Protein AF-A0A3M1RK37-F1 (afdb_monomer_lite)

Radius of gyration: 15.54 Å; chains: 1; bounding box: 39×39×35 Å

Foldseek 3Di:
DFPLVLLLVLLPDPQNQLQFEADQQDTRHSVLSNVLSVCSVVVVADEEADCVDDPPQLWAADLVVNYTHGHPPDGSVCSVPDLQSSLSSQLRSLVSSCLQVLSQSHAPLNSNLSSLLSSVSSCVVVPPPCLQVVLVVVCVALVSVLSNLSVVLCVVVVSSRDYYYQYCVSCVSNSVSVCPHPVNPPRDPRHTDPNVHD

Sequence (198 aa):
MSVRDEIASILAEPLVTRINFSLGGLAITGAGLGRVRNAILHDRIRVVPDPSLPAGAGGSYNATQNQIGVEPSLTQQHLASSIQMRSVLLHECSHALVDLSRAAATTILSDEAAAYLVQLMYRLGRGQSWLRTWASQNQGTPTGRIFHEAIRIIDRFALLQSCAILQLQAYSALRQAIQQHPVYRGTSSTALTRADGI

pLDDT: mean 92.87, std 9.61, range [42.06, 98.62]

Structure (mmCIF, N/CA/C/O backbone):
data_AF-A0A3M1RK37-F1
#
_entry.id   AF-A0A3M1RK37-F1
#
loop_
_atom_site.group_PDB
_atom_site.id
_atom_site.type_symbol
_atom_site.label_atom_id
_atom_site.label_alt_id
_atom_site.label_comp_id
_atom_site.label_asym_id
_atom_site.label_entity_id
_atom_site.label_seq_id
_atom_site.pdbx_PDB_ins_code
_atom_site.Cartn_x
_atom_site.Cartn_y
_atom_site.Cartn_z
_atom_site.occupancy
_atom_site.B_iso_or_equiv
_atom_site.auth_seq_id
_atom_site.auth_comp_id
_atom_site.auth_asym_id
_atom_site.auth_atom_id
_atom_site.pdbx_PDB_model_num
ATOM 1 N N . MET A 1 1 ? 18.416 -2.206 14.499 1.00 70.50 1 MET A N 1
ATOM 2 C CA . MET A 1 1 ? 17.018 -2.437 14.089 1.00 70.50 1 MET A CA 1
ATOM 3 C C . MET A 1 1 ? 17.046 -2.700 12.590 1.00 70.50 1 MET A C 1
ATOM 5 O O . MET A 1 1 ? 17.798 -2.031 11.893 1.00 70.50 1 MET A O 1
ATOM 9 N N . SER A 1 2 ? 16.386 -3.751 12.115 1.00 91.94 2 SER A N 1
A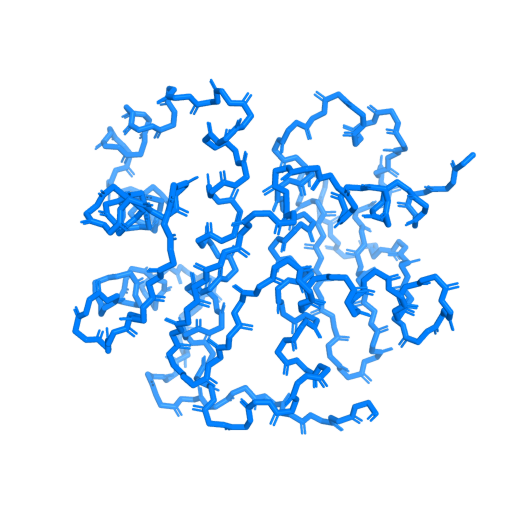TOM 10 C CA . SER A 1 2 ? 16.438 -4.176 10.708 1.00 91.94 2 SER A CA 1
ATOM 11 C C . SER A 1 2 ? 15.398 -3.442 9.845 1.00 91.94 2 SER A C 1
ATOM 13 O O . SER A 1 2 ? 14.478 -2.823 10.376 1.00 91.94 2 SER A O 1
ATOM 15 N N . VAL A 1 3 ? 15.496 -3.535 8.510 1.00 93.69 3 VAL A N 1
ATOM 16 C CA . VAL A 1 3 ? 14.446 -3.038 7.588 1.00 93.69 3 VAL A CA 1
ATOM 17 C C . VAL A 1 3 ? 13.091 -3.688 7.894 1.00 93.69 3 VAL A C 1
ATOM 19 O O . VAL A 1 3 ? 12.064 -3.013 7.893 1.00 93.69 3 VAL A O 1
ATOM 22 N N . ARG A 1 4 ? 13.097 -4.980 8.242 1.00 95.75 4 ARG A N 1
ATOM 23 C CA . ARG A 1 4 ? 11.923 -5.720 8.723 1.00 95.75 4 ARG A CA 1
ATOM 24 C C . ARG A 1 4 ? 11.277 -5.044 9.937 1.00 95.75 4 ARG A C 1
ATOM 26 O O . ARG A 1 4 ? 10.066 -4.831 9.940 1.00 95.75 4 ARG A O 1
ATOM 33 N N . ASP A 1 5 ? 12.073 -4.702 10.948 1.00 94.94 5 ASP A N 1
ATOM 34 C CA . ASP A 1 5 ? 11.572 -4.063 12.172 1.00 94.94 5 ASP A CA 1
ATOM 35 C C . ASP A 1 5 ? 11.013 -2.663 11.889 1.00 94.94 5 ASP A C 1
ATOM 37 O O . ASP A 1 5 ? 10.000 -2.269 12.464 1.00 94.94 5 ASP A O 1
ATOM 41 N N . GLU A 1 6 ? 11.635 -1.926 10.966 1.00 95.31 6 GLU A N 1
ATOM 42 C CA . GLU A 1 6 ? 11.166 -0.602 10.555 1.00 95.31 6 GLU A CA 1
ATOM 43 C C . GLU A 1 6 ? 9.814 -0.686 9.827 1.00 95.31 6 GLU A C 1
ATOM 45 O O . GLU A 1 6 ? 8.906 0.080 10.137 1.00 95.31 6 GLU A O 1
ATOM 50 N N . ILE A 1 7 ? 9.615 -1.671 8.940 1.00 96.19 7 ILE A N 1
ATOM 51 C CA . ILE A 1 7 ? 8.302 -1.941 8.321 1.00 96.19 7 ILE A CA 1
ATOM 52 C C . ILE A 1 7 ? 7.253 -2.259 9.390 1.00 96.19 7 ILE A C 1
ATOM 54 O O . ILE A 1 7 ? 6.153 -1.700 9.381 1.00 96.19 7 ILE A O 1
ATOM 58 N N . ALA A 1 8 ? 7.595 -3.122 10.348 1.00 97.38 8 ALA A N 1
ATOM 59 C CA . ALA A 1 8 ? 6.700 -3.462 11.448 1.00 97.38 8 ALA A CA 1
ATOM 60 C C . ALA A 1 8 ? 6.368 -2.248 12.339 1.00 97.38 8 ALA A C 1
ATOM 62 O O . ALA A 1 8 ? 5.256 -2.162 12.867 1.00 97.38 8 ALA A O 1
ATOM 63 N N . SER A 1 9 ? 7.306 -1.310 12.492 1.00 96.94 9 SER A N 1
ATOM 64 C CA . SER A 1 9 ? 7.112 -0.035 13.191 1.00 96.94 9 SER A CA 1
ATOM 65 C C . SER A 1 9 ? 6.167 0.896 12.422 1.00 96.94 9 SER A C 1
ATOM 67 O O . SER A 1 9 ? 5.217 1.418 13.005 1.00 96.94 9 SER A O 1
ATOM 69 N N . ILE A 1 10 ? 6.343 1.027 11.101 1.00 97.31 10 ILE A N 1
ATOM 70 C CA . ILE A 1 10 ? 5.464 1.825 10.228 1.00 97.31 10 ILE A CA 1
ATOM 71 C C . ILE A 1 10 ? 4.014 1.336 10.325 1.00 97.31 10 ILE A C 1
ATOM 73 O O . ILE A 1 10 ? 3.095 2.133 10.514 1.00 97.31 10 ILE A O 1
ATOM 77 N N . LEU A 1 11 ? 3.799 0.018 10.272 1.00 98.25 11 LEU A N 1
ATOM 78 C CA . LEU A 1 11 ? 2.466 -0.586 10.384 1.00 98.25 11 LEU A CA 1
ATOM 79 C C . LEU A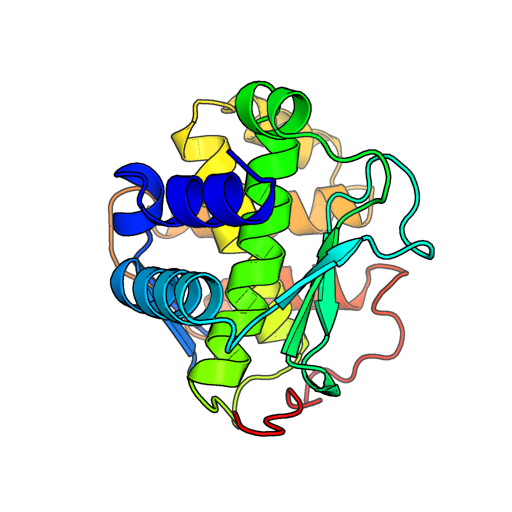 1 11 ? 1.790 -0.345 11.747 1.00 98.25 11 LEU A C 1
ATOM 81 O O . LEU A 1 11 ? 0.572 -0.481 11.855 1.00 98.25 11 LEU A O 1
ATOM 85 N N . ALA A 1 12 ? 2.556 0.011 12.781 1.00 98.12 12 ALA A N 1
ATOM 86 C CA . ALA A 1 12 ? 2.044 0.344 14.108 1.00 98.12 12 ALA A CA 1
ATOM 87 C C . ALA A 1 12 ? 1.757 1.845 14.298 1.00 98.12 12 ALA A C 1
ATOM 89 O O . ALA A 1 12 ? 1.282 2.246 15.361 1.00 98.12 12 ALA A O 1
ATOM 90 N N . GLU A 1 13 ? 2.038 2.694 13.305 1.00 98.06 13 GLU A N 1
ATOM 91 C CA . GLU A 1 13 ? 1.839 4.134 13.441 1.00 98.06 13 GLU A CA 1
ATOM 92 C C . GLU A 1 13 ? 0.366 4.505 13.696 1.00 98.06 13 GLU A C 1
ATOM 94 O O . GLU A 1 13 ? -0.540 3.949 13.063 1.00 98.06 13 GLU A O 1
ATOM 99 N N . PRO A 1 14 ? 0.095 5.543 14.514 1.00 97.50 14 PRO A N 1
ATOM 100 C CA . PRO A 1 14 ? -1.259 6.064 14.711 1.00 97.50 14 PRO A CA 1
ATOM 101 C C . PRO A 1 14 ? -1.974 6.435 13.406 1.00 97.50 14 PRO A C 1
ATOM 103 O O . PRO A 1 14 ? -3.191 6.327 13.313 1.00 97.50 14 PRO A O 1
ATOM 106 N N . LEU A 1 15 ? -1.231 6.865 12.384 1.00 97.12 15 LEU A N 1
ATOM 107 C CA . LEU A 1 15 ? -1.805 7.169 11.077 1.00 97.12 15 LEU A CA 1
ATOM 108 C C . LEU A 1 15 ? -2.259 5.901 10.339 1.00 97.12 15 LEU A C 1
ATOM 110 O O . LEU A 1 15 ? -3.358 5.874 9.795 1.00 97.12 15 LEU A O 1
ATOM 114 N N . VAL A 1 16 ? -1.437 4.848 10.346 1.00 98.00 16 VAL A N 1
ATOM 115 C CA . VAL A 1 16 ? -1.742 3.580 9.665 1.00 98.00 16 VAL A CA 1
ATOM 116 C C . VAL A 1 16 ? -2.890 2.853 10.361 1.00 98.00 16 VAL A C 1
ATOM 118 O O . VAL A 1 16 ? -3.793 2.339 9.707 1.00 98.00 16 VAL A O 1
ATOM 121 N N . THR A 1 17 ? -2.922 2.890 11.694 1.00 96.94 17 THR A N 1
ATOM 122 C CA . THR A 1 17 ? -4.004 2.282 12.486 1.00 96.94 17 THR A CA 1
ATOM 123 C C . THR A 1 17 ? -5.373 2.937 12.266 1.00 96.94 17 THR A C 1
ATOM 125 O O . THR A 1 17 ? -6.395 2.307 12.533 1.00 96.94 17 THR A O 1
ATOM 128 N N . ARG A 1 18 ? -5.413 4.171 11.744 1.00 96.56 18 ARG A N 1
ATOM 129 C CA . ARG A 1 18 ? -6.649 4.890 11.391 1.00 96.56 18 ARG A CA 1
ATOM 130 C C . ARG A 1 18 ? -7.141 4.621 9.972 1.00 96.56 18 ARG A C 1
ATOM 132 O O . ARG A 1 18 ? -8.264 5.009 9.663 1.00 96.56 18 ARG A O 1
ATOM 139 N N . ILE A 1 19 ? -6.346 3.972 9.118 1.00 97.62 19 ILE A N 1
ATOM 140 C CA . ILE A 1 19 ? -6.802 3.580 7.781 1.00 97.62 19 ILE A CA 1
ATOM 141 C C . ILE A 1 19 ? -7.984 2.623 7.947 1.00 97.62 19 ILE A C 1
ATOM 143 O O . ILE A 1 19 ? -7.879 1.617 8.652 1.00 97.62 19 ILE A O 1
ATOM 147 N N . ASN A 1 20 ? -9.117 2.956 7.332 1.00 97.69 20 ASN A N 1
ATOM 148 C CA . ASN A 1 20 ? -10.333 2.166 7.447 1.00 97.69 20 ASN A CA 1
ATOM 149 C C . ASN A 1 20 ? -11.233 2.378 6.226 1.00 97.69 20 ASN A C 1
ATOM 151 O O . ASN A 1 20 ? -11.950 3.368 6.134 1.00 97.69 20 ASN A O 1
ATOM 155 N N . PHE A 1 21 ? -11.195 1.459 5.271 1.00 98.00 21 PHE A N 1
ATOM 156 C CA . PHE A 1 21 ? -12.138 1.434 4.159 1.00 98.00 21 PHE A CA 1
ATOM 157 C C . PHE A 1 21 ? -12.318 0.008 3.642 1.00 98.00 21 PHE A C 1
ATOM 159 O O . PHE A 1 21 ? -11.557 -0.900 3.972 1.00 98.00 21 PHE A O 1
ATOM 166 N N . SER A 1 22 ? -13.324 -0.200 2.801 1.00 96.69 22 SER A N 1
ATOM 167 C CA . SER A 1 22 ? -13.464 -1.442 2.045 1.00 96.69 22 SER A CA 1
ATOM 168 C C . SER A 1 22 ? -13.761 -1.172 0.581 1.00 96.69 22 SER A C 1
ATOM 170 O O . SER A 1 22 ? -14.412 -0.183 0.249 1.00 96.69 22 SER A O 1
ATOM 172 N N . LEU A 1 23 ? -13.263 -2.037 -0.298 1.00 95.06 23 LEU A N 1
ATOM 173 C CA . LEU A 1 23 ? -13.539 -2.007 -1.732 1.00 95.06 23 LEU A CA 1
ATOM 174 C C . LEU A 1 23 ? -13.345 -3.404 -2.319 1.00 95.06 23 LEU A C 1
ATOM 176 O O . LEU A 1 23 ? -12.495 -4.155 -1.857 1.00 95.06 23 LEU A O 1
ATOM 180 N N . GLY A 1 24 ? -14.139 -3.778 -3.324 1.00 88.50 24 GLY A N 1
ATOM 181 C CA . GLY A 1 24 ? -13.962 -5.060 -4.022 1.00 88.50 24 GLY A CA 1
ATOM 182 C C . GLY A 1 24 ? -14.029 -6.306 -3.126 1.00 88.50 24 GLY A C 1
ATOM 183 O O . GLY A 1 24 ? -13.375 -7.294 -3.432 1.00 88.50 24 GLY A O 1
ATOM 184 N N . GLY A 1 25 ? -14.775 -6.255 -2.014 1.00 87.50 25 GLY A N 1
ATOM 185 C CA . GLY A 1 25 ? -14.855 -7.345 -1.029 1.00 87.50 25 GLY A CA 1
ATOM 186 C C . GLY A 1 25 ? -13.694 -7.396 -0.027 1.00 87.50 25 GLY A C 1
ATOM 187 O O . GLY A 1 25 ? -13.707 -8.229 0.876 1.00 87.50 25 GLY A O 1
ATOM 188 N N . LEU A 1 26 ? -12.723 -6.490 -0.141 1.00 90.56 26 LEU A N 1
ATOM 189 C CA . LEU A 1 26 ? -11.573 -6.373 0.745 1.00 90.56 26 LEU A CA 1
ATOM 190 C C . LEU A 1 26 ? -11.795 -5.264 1.774 1.00 90.56 26 LEU A C 1
ATOM 192 O O . LEU A 1 26 ? -12.133 -4.139 1.413 1.00 90.56 26 LEU A O 1
ATOM 196 N N . ALA A 1 27 ? -11.549 -5.562 3.049 1.00 95.50 27 ALA A N 1
ATOM 197 C CA . ALA A 1 27 ? -11.505 -4.567 4.116 1.00 95.50 27 ALA A CA 1
ATOM 198 C C . ALA A 1 27 ? -10.050 -4.197 4.439 1.00 95.50 27 ALA A C 1
ATOM 200 O O . ALA A 1 27 ? -9.303 -4.999 5.004 1.00 95.50 27 ALA A O 1
ATOM 201 N N . ILE A 1 28 ? -9.665 -2.963 4.120 1.00 97.44 28 ILE A N 1
ATOM 202 C CA . ILE A 1 28 ? -8.384 -2.374 4.496 1.00 97.44 28 ILE A CA 1
ATOM 203 C C . ILE A 1 28 ? -8.578 -1.601 5.794 1.00 97.44 28 ILE A C 1
ATOM 205 O O . ILE A 1 28 ? -9.126 -0.500 5.818 1.00 97.44 28 ILE A O 1
ATOM 209 N N . THR A 1 29 ? -8.124 -2.190 6.893 1.00 97.81 29 THR A N 1
ATOM 210 C CA . THR A 1 29 ? -8.251 -1.595 8.225 1.00 97.81 29 THR A CA 1
ATOM 211 C C . THR A 1 29 ? -6.910 -1.575 8.938 1.00 97.81 29 THR A C 1
ATOM 213 O O . THR A 1 29 ? -6.056 -2.426 8.684 1.00 97.81 29 THR A O 1
ATOM 216 N N . GLY A 1 30 ? -6.745 -0.665 9.898 1.00 97.00 30 GLY A N 1
ATOM 217 C CA . GLY A 1 30 ? -5.589 -0.655 10.792 1.00 97.00 30 GLY A CA 1
ATOM 218 C C . GLY A 1 30 ? -5.375 -1.996 11.500 1.00 97.00 30 GLY A C 1
ATOM 219 O O . GLY A 1 30 ? -4.247 -2.470 11.600 1.00 97.00 30 GLY A O 1
ATOM 220 N N . ALA A 1 31 ? -6.455 -2.670 11.912 1.00 97.50 31 ALA A N 1
ATOM 221 C CA . ALA A 1 31 ? -6.384 -4.023 12.468 1.00 97.50 31 ALA A CA 1
ATOM 222 C C . ALA A 1 31 ? -5.917 -5.056 11.425 1.00 97.50 31 ALA A C 1
ATOM 224 O O . ALA A 1 31 ? -5.102 -5.925 11.732 1.00 97.50 31 ALA A O 1
ATOM 225 N N . GLY A 1 32 ? -6.390 -4.942 10.180 1.00 97.75 32 GLY A N 1
ATOM 226 C CA . GLY A 1 32 ? -5.923 -5.735 9.044 1.00 97.75 32 GLY A CA 1
ATOM 227 C C . GLY A 1 32 ? -4.418 -5.589 8.822 1.00 97.75 32 GLY A C 1
ATOM 228 O O . GLY A 1 32 ? -3.699 -6.584 8.838 1.00 97.75 32 GLY A O 1
ATOM 229 N N . LEU A 1 33 ? -3.930 -4.356 8.724 1.00 98.31 33 LEU A N 1
ATOM 230 C CA . LEU A 1 33 ? -2.503 -4.048 8.596 1.00 98.31 33 LEU A CA 1
ATOM 231 C C . LEU A 1 33 ? -1.701 -4.487 9.838 1.00 98.31 33 LEU A C 1
ATOM 233 O O . LEU A 1 33 ? -0.571 -4.957 9.719 1.00 98.31 33 LEU A O 1
ATOM 237 N N . GLY A 1 34 ? -2.311 -4.467 11.025 1.00 98.25 34 GLY A N 1
ATOM 238 C CA . GLY A 1 34 ? -1.757 -5.071 12.239 1.00 98.25 34 GLY A CA 1
ATOM 239 C C . GLY A 1 34 ? -1.555 -6.590 12.136 1.00 98.25 34 GLY A C 1
ATOM 240 O O . GLY A 1 34 ? -0.584 -7.120 12.681 1.00 98.25 34 GLY A O 1
ATOM 241 N N . ARG A 1 35 ? -2.407 -7.310 11.391 1.00 98.19 35 ARG A N 1
ATOM 242 C CA . ARG A 1 35 ? -2.191 -8.740 11.094 1.00 98.19 35 ARG A CA 1
ATOM 243 C C . ARG A 1 35 ? -0.989 -8.948 10.176 1.00 98.19 35 ARG A C 1
ATOM 245 O O . ARG A 1 35 ? -0.210 -9.860 10.443 1.00 98.19 35 ARG A O 1
ATOM 252 N N . VAL A 1 36 ? -0.796 -8.087 9.173 1.00 98.44 36 VAL A N 1
ATOM 253 C CA . VAL A 1 36 ? 0.404 -8.097 8.312 1.00 98.44 36 VAL A CA 1
ATOM 254 C C . VAL A 1 36 ? 1.657 -7.866 9.153 1.00 98.44 36 VAL A C 1
ATOM 256 O O . VAL A 1 36 ? 2.590 -8.662 9.098 1.00 98.44 36 VAL A O 1
ATOM 259 N N . ARG A 1 37 ? 1.645 -6.848 10.025 1.00 98.44 37 ARG A N 1
ATOM 260 C CA . ARG A 1 37 ? 2.730 -6.587 10.985 1.00 98.44 37 ARG A CA 1
ATOM 261 C C . ARG A 1 37 ? 3.067 -7.831 11.798 1.00 98.44 37 ARG A C 1
ATOM 263 O O . ARG A 1 37 ? 4.231 -8.204 11.904 1.00 98.44 37 ARG A O 1
ATOM 270 N N . ASN A 1 38 ? 2.058 -8.487 12.366 1.00 98.31 38 ASN A N 1
ATOM 271 C CA . ASN A 1 38 ? 2.272 -9.698 13.149 1.00 98.31 38 ASN A CA 1
ATOM 272 C C . ASN A 1 38 ? 2.805 -10.848 12.284 1.00 98.31 38 ASN A C 1
ATOM 274 O O . ASN A 1 38 ? 3.641 -11.608 12.758 1.00 98.31 38 ASN A O 1
ATOM 278 N N . ALA A 1 39 ? 2.365 -10.993 11.034 1.00 98.19 39 ALA A N 1
ATOM 279 C CA . ALA A 1 39 ? 2.913 -11.992 10.121 1.00 98.19 39 ALA A CA 1
ATOM 280 C C . ALA A 1 39 ? 4.400 -11.735 9.814 1.00 98.19 39 ALA A C 1
ATOM 282 O O . ALA A 1 39 ? 5.183 -12.681 9.838 1.00 98.19 39 ALA A O 1
ATOM 283 N N . ILE A 1 40 ? 4.806 -10.472 9.644 1.00 98.19 40 ILE A N 1
ATOM 284 C CA . ILE A 1 40 ? 6.214 -10.074 9.481 1.00 98.19 40 ILE A CA 1
ATOM 285 C C . ILE A 1 40 ? 7.027 -10.369 10.749 1.00 98.19 40 ILE A C 1
ATOM 287 O O . ILE A 1 40 ? 8.104 -10.957 10.682 1.00 98.19 40 ILE A O 1
ATOM 291 N N . LEU A 1 41 ? 6.526 -9.998 11.930 1.00 97.56 41 LEU A N 1
ATOM 292 C CA . LEU A 1 41 ? 7.223 -10.212 13.209 1.00 97.56 41 LEU A CA 1
ATOM 293 C C . LEU A 1 41 ? 7.367 -11.690 13.603 1.00 97.56 41 LEU A C 1
ATOM 295 O O . LEU A 1 41 ? 8.234 -12.014 14.402 1.00 97.56 41 LEU A O 1
ATOM 299 N N . HIS A 1 42 ? 6.561 -12.580 13.024 1.00 97.38 42 HIS A N 1
ATOM 300 C CA . HIS A 1 42 ? 6.644 -14.028 13.251 1.00 97.38 42 HIS A CA 1
ATOM 301 C C . HIS A 1 42 ? 7.154 -14.790 12.018 1.00 97.38 42 HIS A C 1
ATOM 303 O O . HIS A 1 42 ? 6.902 -15.984 11.900 1.00 97.38 42 HIS A O 1
ATOM 309 N N . ASP A 1 43 ? 7.808 -14.097 11.076 1.00 95.69 43 ASP A N 1
ATOM 310 C CA . ASP A 1 43 ? 8.445 -14.677 9.881 1.00 95.69 43 ASP A CA 1
ATOM 311 C C . ASP A 1 43 ? 7.498 -15.478 8.960 1.00 95.69 43 ASP A C 1
ATOM 313 O O . ASP A 1 43 ? 7.943 -16.233 8.098 1.00 95.69 43 ASP A O 1
ATOM 317 N N . ARG A 1 44 ? 6.180 -15.266 9.084 1.00 97.12 44 ARG A N 1
ATOM 318 C CA . ARG A 1 44 ? 5.166 -15.791 8.151 1.00 97.12 44 ARG A CA 1
ATOM 319 C C . ARG A 1 44 ? 5.135 -15.012 6.839 1.00 97.12 44 ARG A C 1
ATOM 321 O O . ARG A 1 44 ? 4.771 -15.567 5.812 1.00 97.12 44 ARG A O 1
ATOM 328 N N . ILE A 1 45 ? 5.527 -13.741 6.887 1.00 97.88 45 ILE A N 1
ATOM 329 C CA . ILE A 1 45 ? 5.881 -12.945 5.712 1.00 97.88 45 ILE A CA 1
ATOM 330 C C . ILE A 1 45 ? 7.328 -12.521 5.896 1.00 97.88 45 ILE A C 1
ATOM 332 O O . ILE A 1 45 ? 7.657 -11.833 6.864 1.00 97.88 45 ILE A O 1
ATOM 336 N N . ARG A 1 46 ? 8.201 -12.933 4.981 1.00 97.50 46 ARG A N 1
ATOM 337 C CA . ARG A 1 46 ? 9.619 -12.570 5.048 1.00 97.50 46 ARG A CA 1
ATOM 338 C C . ARG A 1 46 ? 9.845 -11.214 4.397 1.00 97.50 46 ARG A C 1
ATOM 340 O O . ARG A 1 46 ? 9.210 -10.887 3.404 1.00 97.50 46 ARG A O 1
ATOM 347 N N . VAL A 1 47 ? 10.779 -10.442 4.936 1.00 97.38 47 VAL A N 1
ATOM 348 C CA . VAL A 1 47 ? 11.277 -9.219 4.298 1.00 97.38 47 VAL A CA 1
ATOM 349 C C . VAL A 1 47 ? 12.681 -9.525 3.805 1.00 97.38 47 VAL A C 1
ATOM 351 O O . VAL A 1 47 ? 13.552 -9.827 4.622 1.00 97.38 47 VAL A O 1
ATOM 354 N N . VAL A 1 48 ? 12.892 -9.494 2.490 1.00 96.88 48 VAL A N 1
ATOM 355 C CA . VAL A 1 48 ? 14.169 -9.890 1.879 1.00 96.88 48 VAL A CA 1
ATOM 356 C C . VAL A 1 48 ? 14.637 -8.859 0.855 1.00 96.88 48 VAL A C 1
ATOM 358 O O . VAL A 1 48 ? 13.800 -8.238 0.205 1.00 96.88 48 VAL A O 1
ATOM 361 N N . PRO A 1 49 ? 15.953 -8.678 0.661 1.00 96.06 49 PRO A N 1
ATOM 362 C CA . PRO A 1 49 ? 16.457 -7.945 -0.492 1.00 96.06 49 PRO A CA 1
ATOM 363 C C . PRO A 1 49 ? 16.052 -8.646 -1.796 1.00 96.06 49 PRO A C 1
ATOM 365 O O . PRO A 1 49 ? 16.309 -9.839 -1.957 1.00 96.06 49 PRO A O 1
ATOM 368 N N . ASP A 1 50 ? 15.462 -7.903 -2.726 1.00 95.81 50 ASP A N 1
ATOM 369 C CA . ASP A 1 50 ? 15.142 -8.367 -4.075 1.00 95.81 50 ASP A CA 1
ATOM 370 C C . ASP A 1 50 ? 16.098 -7.697 -5.078 1.00 95.81 50 ASP A C 1
ATOM 372 O O . ASP A 1 50 ? 15.950 -6.508 -5.372 1.00 95.81 50 ASP A O 1
ATOM 376 N N . PRO A 1 51 ? 17.093 -8.429 -5.618 1.00 93.69 51 PRO A N 1
ATOM 377 C CA . PRO A 1 51 ? 18.086 -7.870 -6.533 1.00 93.69 51 PRO A CA 1
ATOM 378 C C . PRO A 1 51 ? 17.508 -7.443 -7.888 1.00 93.69 51 PRO A C 1
ATOM 380 O O . PRO A 1 51 ? 18.210 -6.788 -8.655 1.00 93.69 51 PRO A O 1
ATOM 383 N N . SER A 1 52 ? 16.261 -7.809 -8.202 1.00 93.31 52 SER A N 1
ATOM 384 C CA . SER A 1 52 ? 15.587 -7.388 -9.432 1.00 93.31 52 SER A CA 1
ATOM 385 C C . SER A 1 52 ? 14.957 -5.995 -9.331 1.00 93.31 52 SER A C 1
ATOM 387 O O . SER A 1 52 ? 14.659 -5.386 -10.361 1.00 93.31 52 SER A O 1
ATOM 389 N N . LEU A 1 53 ? 14.784 -5.464 -8.114 1.00 91.38 53 LEU A N 1
ATOM 390 C CA . LEU A 1 53 ? 14.207 -4.142 -7.904 1.00 91.38 53 LEU A CA 1
ATOM 391 C C . LEU A 1 53 ? 15.244 -3.039 -8.167 1.00 91.38 53 LEU A C 1
ATOM 393 O O . LEU A 1 53 ? 16.302 -3.024 -7.529 1.00 91.38 53 LEU A O 1
ATOM 397 N N . PRO A 1 54 ? 14.953 -2.077 -9.067 1.00 90.38 54 PRO A N 1
ATOM 398 C CA . PRO A 1 54 ? 15.833 -0.938 -9.274 1.00 90.38 54 PRO A CA 1
ATOM 399 C C . PRO A 1 54 ? 15.821 -0.012 -8.052 1.00 90.38 54 PRO A C 1
ATOM 401 O O . PRO A 1 54 ? 14.845 0.052 -7.304 1.00 90.38 54 PRO A O 1
ATOM 404 N N . ALA A 1 55 ? 16.895 0.760 -7.879 1.00 87.12 55 ALA A N 1
ATOM 405 C CA . ALA A 1 55 ? 16.956 1.779 -6.836 1.00 87.12 55 ALA A CA 1
ATOM 406 C C . ALA A 1 55 ? 15.820 2.806 -7.002 1.00 87.12 55 ALA A C 1
ATOM 408 O O . ALA A 1 55 ? 15.574 3.315 -8.097 1.00 87.12 55 ALA A O 1
ATOM 409 N N . GLY A 1 56 ? 15.140 3.121 -5.904 1.00 84.44 56 GLY A N 1
ATOM 410 C CA . GLY A 1 56 ? 13.945 3.956 -5.864 1.00 84.44 56 GLY A CA 1
ATOM 411 C C . GLY A 1 56 ? 12.619 3.198 -6.005 1.00 84.44 56 GLY A C 1
ATOM 412 O O . GLY A 1 56 ? 11.575 3.821 -5.805 1.00 84.44 56 GLY A O 1
ATOM 413 N N . ALA A 1 57 ? 12.624 1.898 -6.330 1.00 87.56 57 ALA A N 1
ATOM 414 C CA . ALA A 1 57 ? 11.396 1.106 -6.445 1.00 87.56 57 ALA A CA 1
ATOM 415 C C . ALA A 1 57 ? 10.725 0.874 -5.089 1.00 87.56 57 ALA A C 1
ATOM 417 O O . ALA A 1 57 ? 9.505 0.785 -5.022 1.00 87.56 57 ALA A O 1
ATOM 418 N N . GLY A 1 58 ? 11.510 0.801 -4.011 1.00 90.00 58 GLY A N 1
ATOM 419 C CA . GLY A 1 58 ? 11.019 0.580 -2.654 1.00 90.00 58 GLY A CA 1
ATOM 420 C C . GLY A 1 58 ? 10.743 -0.878 -2.315 1.00 90.00 58 GLY A C 1
ATOM 421 O O . GLY A 1 58 ? 11.423 -1.416 -1.439 1.00 90.00 58 GLY A O 1
ATOM 422 N N . GLY A 1 59 ? 9.787 -1.525 -2.983 1.00 93.38 59 GLY A N 1
ATOM 423 C CA . GLY A 1 59 ? 9.471 -2.925 -2.708 1.00 93.38 59 GLY A CA 1
ATOM 424 C C . GLY A 1 59 ? 8.532 -3.588 -3.709 1.00 93.38 59 GLY A C 1
ATOM 425 O O . GLY A 1 59 ? 8.027 -2.944 -4.622 1.00 93.38 59 GLY A O 1
ATOM 426 N N . SER A 1 60 ? 8.332 -4.888 -3.516 1.00 95.56 60 SER A N 1
ATOM 427 C CA . SER A 1 60 ? 7.365 -5.732 -4.217 1.00 95.56 60 SER A CA 1
ATOM 428 C C . SER A 1 60 ? 6.844 -6.807 -3.265 1.00 95.56 60 SER A C 1
ATOM 430 O O . SER A 1 60 ? 7.583 -7.314 -2.420 1.00 95.56 60 SER A O 1
ATOM 432 N N . TYR A 1 61 ? 5.580 -7.194 -3.387 1.00 96.31 61 TYR A N 1
ATOM 433 C CA . TYR A 1 61 ? 5.049 -8.362 -2.694 1.00 96.31 61 TYR A CA 1
ATOM 434 C C . TYR A 1 61 ? 4.961 -9.579 -3.622 1.00 96.31 61 TYR A C 1
ATOM 436 O O . TYR A 1 61 ? 4.401 -9.524 -4.715 1.00 96.31 61 TYR A O 1
ATOM 444 N N . ASN A 1 62 ? 5.486 -10.712 -3.156 1.00 93.88 62 ASN A N 1
ATOM 445 C CA . ASN A 1 62 ? 5.387 -12.009 -3.813 1.00 93.88 62 ASN A CA 1
ATOM 446 C C . ASN A 1 62 ? 4.508 -12.946 -2.974 1.00 93.88 62 ASN A C 1
ATOM 448 O O . ASN A 1 62 ? 4.965 -13.502 -1.969 1.00 93.88 62 ASN A O 1
ATOM 452 N N . ALA A 1 63 ? 3.263 -13.142 -3.418 1.00 90.69 63 ALA A N 1
ATOM 453 C CA . ALA A 1 63 ? 2.291 -14.015 -2.757 1.00 90.69 63 ALA A CA 1
ATOM 454 C C . ALA A 1 63 ? 2.742 -15.486 -2.734 1.00 90.69 63 ALA A C 1
ATOM 456 O O . ALA A 1 63 ? 2.660 -16.150 -1.710 1.00 90.69 63 ALA A O 1
ATOM 457 N N . THR A 1 64 ? 3.326 -15.994 -3.824 1.00 90.38 64 THR 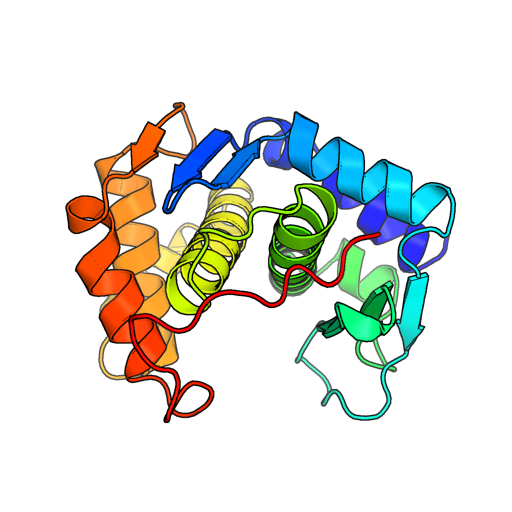A N 1
ATOM 458 C CA . THR A 1 64 ? 3.763 -17.400 -3.908 1.00 90.38 64 THR A CA 1
ATOM 459 C C . THR A 1 64 ? 4.841 -17.742 -2.880 1.00 90.38 64 THR A C 1
ATOM 461 O O . THR A 1 64 ? 4.901 -18.863 -2.380 1.00 90.38 64 THR A O 1
ATOM 464 N N . GLN A 1 65 ? 5.723 -16.794 -2.566 1.00 92.50 65 GLN A N 1
ATOM 465 C CA . GLN A 1 65 ? 6.821 -17.019 -1.628 1.00 92.50 65 GLN A CA 1
ATOM 466 C C . GLN A 1 65 ? 6.567 -16.449 -0.227 1.00 92.50 65 GLN A C 1
ATOM 468 O O . GLN A 1 65 ? 7.402 -16.664 0.664 1.00 92.50 65 GLN A O 1
ATOM 473 N N . ASN A 1 66 ? 5.460 -15.722 -0.047 1.00 94.31 66 ASN A N 1
ATOM 474 C CA . ASN A 1 66 ? 5.130 -14.936 1.138 1.00 94.31 66 ASN A CA 1
ATOM 475 C C . ASN A 1 66 ? 6.258 -13.989 1.546 1.00 94.31 66 ASN A C 1
ATOM 477 O O . ASN A 1 66 ? 6.778 -14.042 2.666 1.00 94.31 66 ASN A O 1
ATOM 481 N N . GLN A 1 67 ? 6.678 -13.141 0.606 1.00 96.81 67 GLN A N 1
ATOM 482 C CA . GLN A 1 67 ? 7.790 -12.219 0.828 1.00 96.81 67 GLN A CA 1
ATOM 483 C C . GLN A 1 67 ? 7.453 -10.809 0.373 1.00 96.81 67 GLN A C 1
ATOM 485 O O . GLN A 1 67 ? 6.865 -10.614 -0.685 1.00 96.81 67 GLN A O 1
ATOM 490 N N . ILE A 1 68 ? 7.891 -9.835 1.161 1.00 97.56 68 ILE A N 1
ATOM 491 C CA . ILE A 1 68 ? 8.081 -8.465 0.708 1.00 97.56 68 ILE A CA 1
ATOM 492 C C . ILE A 1 68 ? 9.545 -8.358 0.274 1.00 97.56 68 ILE A C 1
ATOM 494 O O . ILE A 1 68 ? 10.454 -8.372 1.111 1.00 97.56 68 ILE A O 1
ATOM 498 N N . GLY A 1 69 ? 9.757 -8.296 -1.036 1.00 97.12 69 GLY A N 1
ATOM 499 C CA . GLY A 1 69 ? 11.019 -7.899 -1.636 1.00 97.12 69 GLY A CA 1
ATOM 500 C C . GLY A 1 69 ? 11.245 -6.411 -1.397 1.00 97.12 69 GLY A C 1
ATOM 501 O O . GLY A 1 69 ? 10.338 -5.603 -1.584 1.00 97.12 69 GLY A O 1
ATOM 502 N N . VAL A 1 70 ? 12.437 -6.035 -0.954 1.00 96.69 70 VAL A N 1
ATOM 503 C CA . VAL A 1 70 ? 12.855 -4.634 -0.826 1.00 96.69 70 VAL A CA 1
ATOM 504 C C . VAL A 1 70 ? 14.044 -4.375 -1.727 1.00 96.69 70 VAL A C 1
ATOM 506 O O . VAL A 1 70 ? 14.865 -5.268 -1.935 1.00 96.69 70 VAL A O 1
ATOM 509 N N . GLU A 1 71 ? 14.162 -3.160 -2.259 1.00 94.12 71 GLU A N 1
ATOM 510 C CA . GLU A 1 71 ? 15.338 -2.827 -3.066 1.00 94.12 71 GLU A CA 1
ATOM 511 C C . GLU A 1 71 ? 16.638 -3.072 -2.260 1.00 94.12 71 GLU A C 1
ATOM 513 O O . GLU A 1 71 ? 16.675 -2.788 -1.056 1.00 94.12 71 GLU A O 1
ATOM 518 N N . PRO A 1 72 ? 17.729 -3.575 -2.870 1.00 92.50 72 PRO A N 1
ATOM 519 C CA . PRO A 1 72 ? 18.914 -3.992 -2.112 1.00 92.50 72 PRO A CA 1
ATOM 520 C C . PRO A 1 72 ? 19.616 -2.850 -1.370 1.00 92.50 72 PRO A C 1
ATOM 522 O O . PRO A 1 72 ? 20.263 -3.071 -0.349 1.00 92.50 72 PRO A O 1
ATOM 525 N N . SER A 1 73 ? 19.488 -1.621 -1.878 1.00 91.75 73 SER A N 1
ATOM 526 C CA . SER A 1 73 ? 20.026 -0.402 -1.266 1.00 91.75 73 SER A CA 1
ATOM 527 C C . SER A 1 73 ? 19.156 0.159 -0.142 1.00 91.75 73 SER A C 1
ATOM 529 O O . SER A 1 73 ? 19.514 1.179 0.456 1.00 91.75 73 SER A O 1
ATOM 531 N N . LEU A 1 74 ? 17.999 -0.444 0.148 1.00 93.50 74 LEU A N 1
ATOM 532 C CA . LEU A 1 74 ? 17.101 0.075 1.164 1.00 93.50 74 LEU A CA 1
ATOM 533 C C . LEU A 1 74 ? 17.714 -0.105 2.548 1.00 93.50 74 LEU A C 1
ATOM 535 O O . LEU A 1 74 ? 18.024 -1.210 2.986 1.00 93.50 74 LEU A O 1
ATOM 539 N N . THR A 1 75 ? 17.840 1.000 3.272 1.00 93.00 75 THR A N 1
ATOM 540 C CA . THR A 1 75 ? 18.348 1.003 4.641 1.00 93.00 75 THR A CA 1
ATOM 541 C C . THR A 1 75 ? 17.275 1.511 5.587 1.00 93.00 75 THR A C 1
ATOM 543 O O . THR A 1 75 ? 16.318 2.179 5.185 1.00 93.00 75 THR A O 1
ATOM 546 N N . GLN A 1 76 ? 17.471 1.262 6.880 1.00 91.38 76 GLN A N 1
ATOM 547 C CA . GLN A 1 76 ? 16.629 1.858 7.910 1.00 91.38 76 GLN A CA 1
ATOM 548 C C . GLN A 1 76 ? 16.625 3.394 7.822 1.00 91.38 76 GLN A C 1
ATOM 550 O O . GLN A 1 76 ? 15.575 4.017 7.943 1.00 91.38 76 GLN A O 1
ATOM 555 N N . GLN A 1 77 ? 17.776 4.020 7.559 1.00 90.38 77 GLN A N 1
ATOM 556 C CA . GLN A 1 77 ? 17.878 5.476 7.449 1.00 90.38 77 GLN A CA 1
ATOM 557 C C . GLN A 1 77 ? 17.059 6.024 6.270 1.00 90.38 77 GLN A C 1
ATOM 559 O O . GLN A 1 77 ? 16.414 7.070 6.399 1.00 90.38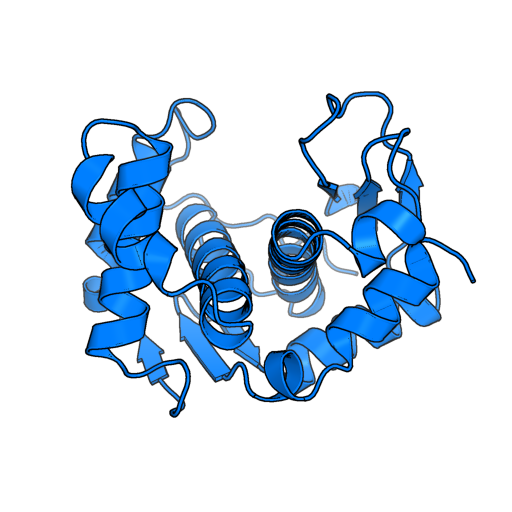 77 GLN A O 1
ATOM 564 N N . HIS A 1 78 ? 17.030 5.307 5.141 1.00 91.19 78 HIS A N 1
ATOM 565 C CA . HIS A 1 78 ? 16.165 5.650 4.010 1.00 91.19 78 HIS A CA 1
ATOM 566 C C . HIS A 1 78 ? 14.688 5.614 4.419 1.00 91.19 78 HIS A C 1
ATOM 568 O O . HIS A 1 78 ? 13.944 6.549 4.124 1.00 91.19 78 HIS A O 1
ATOM 574 N N . LEU A 1 79 ? 14.267 4.588 5.162 1.00 91.88 79 LEU A N 1
ATOM 575 C CA . LEU A 1 79 ? 12.890 4.478 5.647 1.00 91.88 79 LEU A CA 1
ATOM 576 C C . LEU A 1 79 ? 12.528 5.527 6.692 1.00 91.88 79 LEU A C 1
ATOM 578 O O . LEU A 1 79 ? 11.443 6.100 6.627 1.00 91.88 79 LEU A O 1
ATOM 582 N N . ALA A 1 80 ? 13.439 5.849 7.605 1.00 88.88 80 ALA A N 1
ATOM 583 C CA . ALA A 1 80 ? 13.210 6.883 8.604 1.00 88.88 80 ALA A CA 1
ATOM 584 C C . ALA A 1 80 ? 12.987 8.264 7.959 1.00 88.88 80 ALA A C 1
ATOM 586 O O . ALA A 1 80 ? 12.143 9.033 8.423 1.00 88.88 80 ALA A O 1
ATOM 587 N N . SER A 1 81 ? 13.708 8.559 6.872 1.00 91.25 81 SER A N 1
ATOM 588 C CA . SER A 1 81 ? 13.716 9.878 6.224 1.00 91.25 81 SER A CA 1
ATOM 589 C C . SER A 1 81 ? 12.749 10.024 5.041 1.00 91.25 81 SER A C 1
ATOM 591 O O . SER A 1 81 ? 12.348 11.143 4.722 1.00 91.25 81 SER A O 1
ATOM 593 N N . SER A 1 82 ? 12.322 8.930 4.401 1.00 95.38 82 SER A N 1
ATOM 594 C CA . SER A 1 82 ? 11.523 8.983 3.170 1.00 95.38 82 SER A CA 1
ATOM 595 C C . SER A 1 82 ? 10.072 8.552 3.376 1.00 95.38 82 SER A C 1
ATOM 597 O O . SER A 1 82 ? 9.738 7.368 3.346 1.00 95.38 82 SER A O 1
ATOM 599 N N . ILE A 1 83 ? 9.164 9.530 3.484 1.00 97.00 83 ILE A N 1
ATOM 600 C CA . ILE A 1 83 ? 7.705 9.285 3.485 1.00 97.00 83 ILE A CA 1
ATOM 601 C C . ILE A 1 83 ? 7.276 8.515 2.228 1.00 97.00 83 ILE A C 1
ATOM 603 O O . ILE A 1 83 ? 6.409 7.646 2.309 1.00 97.00 83 ILE A O 1
ATOM 607 N N . GLN A 1 84 ? 7.899 8.806 1.080 1.00 95.56 84 GLN A N 1
ATOM 608 C CA . GLN A 1 84 ? 7.630 8.098 -0.170 1.00 95.56 84 GLN A CA 1
ATOM 609 C C . GLN A 1 84 ? 7.923 6.605 -0.016 1.00 95.56 84 GLN A C 1
ATOM 611 O O . GLN A 1 84 ? 7.055 5.788 -0.309 1.00 95.56 84 GLN A O 1
ATOM 616 N N . MET A 1 85 ? 9.102 6.252 0.495 1.00 95.88 85 MET A N 1
ATOM 617 C CA . MET A 1 85 ? 9.517 4.855 0.595 1.00 95.88 85 MET A CA 1
ATOM 618 C C . MET A 1 85 ? 8.651 4.064 1.578 1.00 95.88 85 MET A C 1
ATOM 620 O O . MET A 1 85 ? 8.187 2.971 1.269 1.00 95.88 85 MET A O 1
ATOM 624 N N . ARG A 1 86 ? 8.324 4.672 2.725 1.00 97.56 86 ARG A N 1
ATOM 625 C CA . ARG A 1 86 ? 7.377 4.102 3.698 1.00 97.56 86 ARG A CA 1
ATOM 626 C C . ARG A 1 86 ? 6.007 3.849 3.072 1.00 97.56 86 ARG A C 1
ATOM 628 O O . ARG A 1 86 ? 5.401 2.813 3.316 1.00 97.56 86 ARG A O 1
ATOM 635 N N . SER A 1 87 ? 5.526 4.786 2.253 1.00 97.88 87 SER A N 1
ATOM 636 C CA . SER A 1 87 ? 4.226 4.653 1.593 1.00 97.88 87 SER A CA 1
ATOM 637 C C . SER A 1 87 ? 4.194 3.539 0.548 1.00 97.88 87 SER A C 1
ATOM 639 O O . SER A 1 87 ? 3.173 2.874 0.423 1.00 97.88 87 SER A O 1
ATOM 641 N N . VAL A 1 88 ? 5.301 3.316 -0.169 1.00 97.06 88 VAL A N 1
ATOM 642 C CA . VAL A 1 88 ? 5.422 2.198 -1.115 1.00 97.06 88 VAL A CA 1
ATOM 643 C C . VAL A 1 88 ? 5.422 0.872 -0.360 1.00 97.06 88 VAL A C 1
ATOM 645 O O . VAL A 1 88 ? 4.700 -0.037 -0.722 1.00 97.06 88 VAL A O 1
ATOM 648 N N . LEU A 1 89 ? 6.113 0.763 0.771 1.00 97.81 89 LEU A N 1
ATOM 649 C CA . LEU A 1 89 ? 6.046 -0.474 1.559 1.00 97.81 89 LEU A CA 1
ATOM 650 C C . LEU A 1 89 ? 4.651 -0.740 2.136 1.00 97.81 89 LEU A C 1
ATOM 652 O O . LEU A 1 89 ? 4.252 -1.893 2.267 1.00 97.81 89 LEU A O 1
ATOM 656 N N . LEU A 1 90 ? 3.885 0.308 2.448 1.00 98.38 90 LEU A N 1
ATOM 657 C CA . LEU A 1 90 ? 2.479 0.161 2.824 1.00 98.38 90 LEU A CA 1
ATOM 658 C C . LEU A 1 90 ? 1.589 -0.282 1.651 1.00 98.38 90 LEU A C 1
ATOM 660 O O . LEU A 1 90 ? 0.610 -0.985 1.896 1.00 98.38 90 LEU A O 1
ATOM 664 N N . HIS A 1 91 ? 1.935 0.082 0.411 1.00 98.38 91 HIS A N 1
ATOM 665 C CA . HIS A 1 91 ? 1.317 -0.464 -0.803 1.00 98.38 91 HIS A CA 1
ATOM 666 C C . HIS A 1 91 ? 1.505 -1.987 -0.837 1.00 98.38 91 HIS A C 1
ATOM 668 O O . HIS A 1 91 ? 0.526 -2.728 -0.817 1.00 98.38 91 HIS A O 1
ATOM 674 N N . GLU A 1 92 ? 2.747 -2.460 -0.714 1.00 97.88 92 GLU A N 1
ATOM 675 C CA . GLU A 1 92 ? 3.053 -3.898 -0.688 1.00 97.88 92 GLU A CA 1
ATOM 676 C C . GLU A 1 92 ? 2.399 -4.630 0.494 1.00 97.88 92 GLU A C 1
ATOM 678 O O . GLU A 1 92 ? 1.893 -5.746 0.364 1.00 97.88 92 GLU A O 1
ATOM 683 N N . CYS A 1 93 ? 2.330 -3.986 1.664 1.00 98.38 93 CYS A N 1
ATOM 684 C CA . CYS A 1 93 ? 1.628 -4.542 2.821 1.00 98.38 93 CYS A CA 1
ATOM 685 C C . CYS A 1 93 ? 0.113 -4.674 2.590 1.00 98.38 93 CYS A C 1
ATOM 687 O O . CYS A 1 93 ? -0.523 -5.517 3.225 1.00 98.38 93 CYS A O 1
ATOM 689 N N . SER A 1 94 ? -0.479 -3.864 1.707 1.00 97.81 94 SER A N 1
ATOM 690 C CA . SER A 1 94 ? -1.882 -4.014 1.312 1.00 97.81 94 SER A CA 1
ATOM 691 C C . SER A 1 94 ? -2.092 -5.312 0.533 1.00 97.81 94 SER A C 1
ATOM 693 O O . SER A 1 94 ? -3.013 -6.056 0.862 1.00 97.81 94 SER A O 1
ATOM 695 N N . HIS A 1 95 ? -1.204 -5.648 -0.408 1.00 96.81 95 HIS A N 1
ATOM 696 C CA . HIS A 1 95 ? -1.256 -6.927 -1.129 1.00 96.81 95 HIS A CA 1
ATOM 697 C C . HIS A 1 95 ? -1.095 -8.122 -0.184 1.00 96.81 95 HIS A C 1
ATOM 699 O O . HIS A 1 95 ? -1.880 -9.070 -0.219 1.00 96.81 95 HIS A O 1
ATOM 705 N N . ALA A 1 96 ? -0.150 -8.034 0.754 1.00 96.94 96 ALA A N 1
ATOM 706 C CA . ALA A 1 96 ? 0.003 -9.033 1.809 1.00 96.94 96 ALA A CA 1
ATOM 707 C C . ALA A 1 96 ? -1.268 -9.215 2.660 1.00 96.94 96 ALA A C 1
ATOM 709 O O . ALA A 1 96 ? -1.583 -10.323 3.096 1.00 96.94 96 ALA A O 1
ATOM 710 N N . LEU A 1 97 ? -2.020 -8.137 2.913 1.00 96.94 97 LEU A N 1
ATOM 711 C CA . LEU A 1 97 ? -3.298 -8.218 3.618 1.00 96.94 97 LEU A CA 1
ATOM 712 C C . LEU A 1 97 ? -4.366 -8.946 2.791 1.00 96.94 97 LEU A C 1
ATOM 714 O O . LEU A 1 97 ? -5.168 -9.683 3.375 1.00 96.94 97 LEU A O 1
ATOM 718 N N . VAL A 1 98 ? -4.398 -8.746 1.470 1.00 93.44 98 VAL A N 1
ATOM 719 C CA . VAL A 1 98 ? -5.312 -9.463 0.563 1.00 93.44 98 VAL A CA 1
ATOM 720 C C . VAL A 1 98 ? -5.069 -10.958 0.633 1.00 93.44 98 VAL A C 1
ATOM 722 O O . VAL A 1 98 ? -6.023 -11.719 0.831 1.00 93.44 98 VAL A O 1
ATOM 725 N N . ASP A 1 99 ? -3.803 -11.358 0.552 1.00 92.81 99 ASP A N 1
ATOM 726 C CA . ASP A 1 99 ? -3.412 -12.762 0.602 1.00 92.81 99 ASP A CA 1
ATOM 727 C C . ASP A 1 99 ? -3.721 -13.393 1.973 1.00 92.81 99 ASP A C 1
ATOM 729 O O . ASP A 1 99 ? -4.453 -14.382 2.059 1.00 92.81 99 ASP A O 1
ATOM 733 N N . LEU A 1 100 ? -3.332 -12.734 3.076 1.00 93.12 100 LEU A N 1
ATOM 734 C CA . LEU A 1 100 ? -3.681 -13.161 4.443 1.00 93.12 100 LEU A CA 1
ATOM 735 C C . LEU A 1 100 ? -5.193 -13.273 4.682 1.00 93.12 100 LEU A C 1
ATOM 737 O O . LEU A 1 100 ? -5.637 -14.082 5.498 1.00 93.12 100 LEU A O 1
ATOM 741 N N . SER A 1 101 ? -5.989 -12.427 4.026 1.00 90.56 101 SER A N 1
ATOM 742 C CA . SER A 1 101 ? -7.449 -12.428 4.168 1.00 90.56 101 SER A CA 1
ATOM 743 C C . SER A 1 101 ? -8.133 -13.436 3.245 1.00 90.56 101 SER A C 1
ATOM 745 O O . SER A 1 101 ? -9.350 -13.589 3.345 1.00 90.56 101 SER A O 1
ATOM 747 N N . ARG A 1 102 ? -7.381 -14.114 2.363 1.00 86.25 102 ARG A N 1
ATOM 748 C CA . ARG A 1 102 ? -7.891 -15.058 1.356 1.00 86.25 102 ARG A CA 1
ATOM 749 C C . ARG A 1 102 ? -9.054 -14.470 0.560 1.00 86.25 102 ARG A C 1
ATOM 751 O O . ARG A 1 102 ? -10.064 -15.131 0.316 1.00 86.25 102 ARG A O 1
ATOM 758 N N . ALA A 1 103 ? -8.939 -13.195 0.193 1.00 82.88 103 ALA A N 1
ATOM 759 C CA . ALA A 1 103 ? -10.022 -12.440 -0.423 1.00 82.88 103 ALA A CA 1
ATOM 760 C C . ALA A 1 103 ? -10.179 -12.803 -1.915 1.00 82.88 103 ALA A C 1
ATOM 762 O O . ALA A 1 103 ? -9.964 -11.966 -2.788 1.00 82.88 103 ALA A O 1
ATOM 763 N N . ALA A 1 104 ? -10.578 -14.048 -2.200 1.00 73.75 104 ALA A N 1
ATOM 764 C CA . ALA A 1 104 ? -10.617 -14.665 -3.532 1.00 73.75 104 ALA A CA 1
ATOM 765 C C . ALA A 1 104 ? -11.543 -13.968 -4.549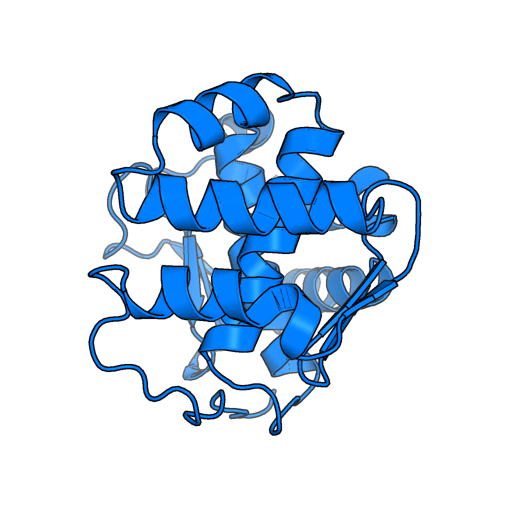 1.00 73.75 104 ALA A C 1
ATOM 767 O O . ALA A 1 104 ? -11.406 -14.170 -5.751 1.00 73.75 104 ALA A O 1
ATOM 768 N N . ALA A 1 105 ? -12.485 -13.143 -4.084 1.00 82.00 105 ALA A N 1
ATOM 769 C CA . ALA A 1 105 ? -13.353 -12.340 -4.949 1.00 82.00 105 ALA A CA 1
ATOM 770 C C . ALA A 1 105 ? -12.717 -11.002 -5.382 1.00 82.00 105 ALA A C 1
ATOM 772 O O . ALA A 1 105 ? -13.296 -10.275 -6.192 1.00 82.00 105 ALA A O 1
ATOM 773 N N . THR A 1 106 ? -11.540 -10.660 -4.850 1.00 88.19 106 THR A N 1
ATOM 774 C CA . THR A 1 106 ? -10.855 -9.403 -5.161 1.00 88.19 106 THR A CA 1
ATOM 775 C C . THR A 1 106 ? -10.210 -9.519 -6.533 1.00 88.19 106 THR A C 1
ATOM 777 O O . THR A 1 106 ? -9.440 -10.431 -6.808 1.00 88.19 106 THR A O 1
ATOM 780 N N . THR A 1 107 ? -10.515 -8.589 -7.433 1.00 91.75 107 THR A N 1
ATOM 781 C CA . THR A 1 107 ? -9.822 -8.510 -8.727 1.00 91.75 107 THR A CA 1
ATOM 782 C C . THR A 1 107 ? -8.449 -7.869 -8.554 1.00 91.75 107 THR A C 1
ATOM 784 O O . THR A 1 107 ? -8.348 -6.948 -7.745 1.00 91.75 107 THR A O 1
ATOM 787 N N . ILE A 1 108 ? -7.470 -8.192 -9.402 1.00 91.38 108 ILE A N 1
ATOM 788 C CA . ILE A 1 108 ? -6.143 -7.540 -9.427 1.00 91.38 108 ILE A CA 1
ATOM 789 C C . ILE A 1 108 ? -6.279 -6.008 -9.437 1.00 91.38 108 ILE A C 1
ATOM 791 O O . ILE A 1 108 ? -5.706 -5.320 -8.607 1.00 91.38 108 ILE A O 1
ATOM 795 N N . LEU A 1 109 ? -7.148 -5.451 -10.291 1.00 93.81 109 LEU A N 1
ATOM 796 C CA . LEU A 1 109 ? -7.367 -3.996 -10.346 1.00 93.81 109 LEU A CA 1
ATOM 797 C C . LEU A 1 109 ? -7.966 -3.394 -9.061 1.00 93.81 109 LEU A C 1
ATOM 799 O O . LEU A 1 109 ? -7.829 -2.197 -8.831 1.00 93.81 109 LEU A O 1
ATOM 803 N N . SER A 1 110 ? -8.692 -4.185 -8.267 1.00 95.50 110 SER A N 1
ATOM 804 C CA . SER A 1 110 ? -9.248 -3.730 -6.984 1.00 95.50 110 SER A CA 1
ATOM 805 C C . SER A 1 110 ? -8.195 -3.817 -5.882 1.00 95.50 110 SER A C 1
ATOM 807 O O . SER A 1 110 ? -8.134 -2.925 -5.046 1.00 95.50 110 SER A O 1
ATOM 809 N N . ASP A 1 111 ? -7.345 -4.840 -5.914 1.00 95.62 111 ASP A N 1
ATOM 810 C CA . ASP A 1 111 ? -6.199 -4.964 -5.015 1.00 95.62 111 ASP A CA 1
ATOM 811 C C . ASP A 1 111 ? -5.222 -3.786 -5.192 1.00 95.62 111 ASP A C 1
ATOM 813 O O . ASP A 1 111 ? -4.983 -3.025 -4.259 1.00 95.62 111 ASP A O 1
ATOM 817 N N . GLU A 1 112 ? -4.812 -3.508 -6.431 1.00 96.50 112 GLU A N 1
ATOM 818 C CA . GLU A 1 112 ? -4.001 -2.330 -6.777 1.00 96.50 112 GLU A CA 1
ATOM 819 C C . GLU A 1 112 ? -4.669 -1.010 -6.364 1.00 96.50 112 GLU A C 1
ATOM 821 O O . GLU A 1 112 ? -4.032 -0.107 -5.820 1.00 96.50 112 GLU A O 1
ATOM 826 N N . ALA A 1 113 ? -5.984 -0.877 -6.585 1.00 97.81 113 ALA A N 1
ATOM 827 C CA . ALA A 1 113 ? -6.719 0.312 -6.161 1.00 97.81 113 ALA A CA 1
ATOM 828 C C . ALA A 1 113 ? -6.671 0.493 -4.635 1.00 97.81 113 ALA A C 1
ATOM 830 O O . ALA A 1 113 ? -6.485 1.614 -4.162 1.00 97.81 113 ALA A O 1
ATOM 831 N N . ALA A 1 114 ? -6.806 -0.591 -3.866 1.00 98.00 114 ALA A N 1
ATOM 832 C CA . ALA A 1 114 ? -6.669 -0.561 -2.415 1.00 98.00 114 ALA A CA 1
ATOM 833 C C . ALA A 1 114 ? -5.249 -0.165 -1.993 1.00 98.00 114 ALA A C 1
ATOM 835 O O . ALA A 1 114 ? -5.092 0.724 -1.152 1.00 98.00 114 ALA A O 1
ATOM 836 N N . ALA A 1 115 ? -4.230 -0.741 -2.628 1.00 98.06 115 ALA A N 1
ATOM 837 C CA . ALA A 1 115 ? -2.832 -0.457 -2.341 1.00 98.06 115 ALA A CA 1
ATOM 838 C C . ALA A 1 115 ? -2.457 1.012 -2.631 1.00 98.06 115 ALA A C 1
ATOM 840 O O . ALA A 1 115 ? -1.860 1.685 -1.784 1.00 98.06 115 ALA A O 1
ATOM 841 N N . TYR A 1 116 ? -2.907 1.582 -3.757 1.00 98.50 116 TYR A N 1
ATOM 842 C CA . TYR A 1 116 ? -2.722 3.010 -4.053 1.00 98.50 116 TYR A CA 1
ATOM 843 C C . TYR A 1 116 ? -3.467 3.935 -3.085 1.00 98.50 116 TYR A C 1
ATOM 845 O O . TYR A 1 116 ? -2.935 4.986 -2.714 1.00 98.50 116 TYR A O 1
ATOM 853 N N . LEU A 1 117 ? -4.678 3.569 -2.651 1.00 98.62 117 LEU A N 1
ATOM 854 C CA . LEU A 1 117 ? -5.399 4.342 -1.637 1.00 98.62 117 LEU A CA 1
ATOM 855 C C . LEU A 1 117 ? -4.636 4.341 -0.309 1.00 98.62 117 LEU A C 1
ATOM 857 O O . LEU A 1 117 ? -4.420 5.415 0.247 1.00 98.62 117 LEU A O 1
ATOM 861 N N . VAL A 1 118 ? -4.149 3.187 0.158 1.00 98.62 118 VAL A N 1
ATOM 862 C CA . VAL A 1 118 ? -3.301 3.087 1.363 1.00 98.62 118 VAL A CA 1
ATOM 863 C C . VAL A 1 118 ? -2.065 3.974 1.238 1.00 98.62 118 VAL A C 1
ATOM 865 O O . VAL A 1 118 ? -1.795 4.795 2.121 1.00 98.62 118 VAL A O 1
ATOM 868 N N . GLN A 1 119 ? -1.343 3.847 0.122 1.00 98.50 119 GLN A N 1
ATOM 869 C CA . GLN A 1 119 ? -0.138 4.618 -0.155 1.00 98.50 119 GLN A CA 1
ATOM 870 C C . GLN A 1 119 ? -0.410 6.124 -0.061 1.00 98.50 119 GLN A C 1
ATOM 872 O O . GLN A 1 119 ? 0.284 6.848 0.657 1.00 98.50 119 GLN A O 1
ATOM 877 N N . LEU A 1 120 ? -1.435 6.619 -0.757 1.00 98.56 120 LEU A N 1
ATOM 878 C CA . LEU A 1 120 ? -1.731 8.049 -0.807 1.00 98.56 120 LEU A CA 1
ATOM 879 C C . LEU A 1 120 ? -2.359 8.573 0.484 1.00 98.56 120 LEU A C 1
ATOM 881 O O . LEU A 1 120 ? -2.030 9.688 0.892 1.00 98.56 120 LEU A O 1
ATOM 885 N N . MET A 1 121 ? -3.187 7.782 1.172 1.00 98.56 121 MET A N 1
ATOM 886 C CA . MET A 1 121 ? -3.704 8.136 2.496 1.00 98.56 121 MET A CA 1
ATOM 887 C C . MET A 1 121 ? -2.560 8.360 3.484 1.00 98.56 121 MET A C 1
ATOM 889 O O . MET A 1 121 ? -2.545 9.371 4.188 1.00 98.56 121 MET A O 1
ATOM 893 N N . TYR A 1 122 ? -1.561 7.472 3.490 1.00 98.56 122 TYR A N 1
ATOM 894 C CA . TYR A 1 122 ? -0.385 7.642 4.334 1.00 98.56 122 TYR A CA 1
ATOM 895 C C . TYR A 1 122 ? 0.375 8.928 3.989 1.00 98.56 122 TYR A C 1
ATOM 897 O O . TYR A 1 122 ? 0.629 9.757 4.860 1.00 98.56 122 TYR A O 1
ATOM 905 N N . ARG A 1 123 ? 0.692 9.156 2.709 1.00 98.44 123 ARG A N 1
ATOM 906 C CA . ARG A 1 123 ? 1.452 10.348 2.294 1.00 98.44 123 ARG A CA 1
ATOM 907 C C . ARG A 1 123 ? 0.732 11.656 2.624 1.00 98.44 123 ARG A C 1
ATOM 909 O O . ARG A 1 123 ? 1.353 12.580 3.153 1.00 98.44 123 ARG A O 1
ATOM 916 N N . LEU A 1 124 ? -0.570 11.728 2.351 1.00 98.38 124 LEU A N 1
ATOM 917 C CA . LEU A 1 124 ? -1.391 12.896 2.672 1.00 98.38 124 LEU A CA 1
ATOM 918 C C . LEU A 1 124 ? -1.503 13.099 4.188 1.00 98.38 124 LEU A C 1
ATOM 920 O O . LEU A 1 124 ? -1.335 14.221 4.660 1.00 98.38 124 LEU A O 1
ATOM 924 N N . GLY A 1 125 ? -1.702 12.026 4.959 1.00 97.81 125 GLY A N 1
ATOM 925 C CA . GLY A 1 125 ? -1.750 12.078 6.421 1.00 97.81 125 GLY A CA 1
ATOM 926 C C . GLY A 1 125 ? -0.421 12.470 7.079 1.00 97.81 125 GLY A C 1
ATOM 927 O O . GLY A 1 125 ? -0.421 13.044 8.164 1.00 97.81 125 GLY A O 1
ATOM 928 N N . ARG A 1 126 ? 0.714 12.235 6.407 1.00 97.75 126 ARG A N 1
ATOM 929 C CA . ARG A 1 126 ? 2.046 12.735 6.803 1.00 97.75 126 ARG A CA 1
ATOM 930 C C . ARG A 1 126 ? 2.323 14.175 6.341 1.00 97.75 126 ARG A C 1
ATOM 932 O O . ARG A 1 126 ? 3.448 14.645 6.483 1.00 97.75 126 ARG A O 1
ATOM 939 N N . GLY A 1 127 ? 1.329 14.872 5.789 1.00 97.19 127 GLY A N 1
ATOM 940 C CA . GLY A 1 127 ? 1.424 16.289 5.432 1.00 97.19 127 GLY A CA 1
ATOM 941 C C . GLY A 1 127 ? 1.910 16.581 4.010 1.00 97.19 127 GLY A C 1
ATOM 942 O O . GLY A 1 127 ? 2.166 17.741 3.694 1.00 97.19 127 GLY A O 1
ATOM 943 N N . GLN A 1 128 ? 2.012 15.590 3.113 1.00 97.50 128 GLN A N 1
ATOM 944 C CA . GLN A 1 128 ? 2.379 15.826 1.705 1.00 97.50 128 GLN A CA 1
ATOM 945 C C . GLN A 1 128 ? 1.196 16.358 0.872 1.00 97.50 128 GLN A C 1
ATOM 947 O O . GLN A 1 128 ? 0.849 15.803 -0.167 1.00 97.50 128 GLN A O 1
ATOM 952 N N . SER A 1 129 ? 0.562 17.449 1.312 1.00 95.69 129 SER A N 1
ATOM 953 C CA . SER A 1 129 ? -0.602 18.055 0.642 1.00 95.69 129 SER A CA 1
ATOM 954 C C . SER A 1 129 ? -0.306 18.537 -0.784 1.00 95.69 129 SER A C 1
ATOM 956 O O . SER A 1 129 ? -1.203 18.539 -1.628 1.00 95.69 129 SER A O 1
ATOM 958 N N . TRP A 1 130 ? 0.958 18.857 -1.088 1.00 96.75 130 TRP A N 1
ATOM 959 C CA . TRP A 1 130 ? 1.430 19.196 -2.435 1.00 96.75 130 TRP A CA 1
ATOM 960 C C . TRP A 1 130 ? 1.142 18.098 -3.472 1.00 96.75 130 TRP A C 1
ATOM 962 O O . TRP A 1 130 ? 1.042 18.397 -4.663 1.00 96.75 130 TRP A O 1
ATOM 972 N N . LEU A 1 131 ? 0.946 16.841 -3.041 1.00 97.19 131 LEU A N 1
ATOM 973 C CA . LEU A 1 131 ? 0.587 15.733 -3.930 1.00 97.19 131 LEU A CA 1
ATOM 974 C C . LEU A 1 131 ? -0.712 15.965 -4.682 1.00 97.19 131 LEU A C 1
ATOM 976 O O . LEU A 1 131 ? -0.851 15.488 -5.803 1.00 97.19 131 LEU A O 1
ATOM 980 N N . ARG A 1 132 ? -1.645 16.716 -4.093 1.00 97.69 132 ARG A N 1
ATOM 981 C CA . ARG A 1 132 ? -2.911 17.076 -4.738 1.00 97.69 132 ARG A CA 1
ATOM 982 C C . ARG A 1 132 ? -2.657 17.899 -5.996 1.00 97.69 132 ARG A C 1
ATOM 984 O O . ARG A 1 132 ? -3.162 17.577 -7.070 1.00 97.69 132 ARG A O 1
ATOM 991 N N . THR A 1 133 ? -1.813 18.920 -5.865 1.00 98.00 133 THR A N 1
ATOM 992 C CA . THR A 1 133 ? -1.400 19.789 -6.969 1.00 98.00 133 THR A CA 1
ATOM 993 C C . THR A 1 133 ? -0.604 19.008 -8.004 1.00 98.00 133 THR A C 1
ATOM 995 O O . THR A 1 133 ? -0.932 19.058 -9.187 1.00 98.00 133 THR A O 1
ATOM 998 N N . TRP A 1 134 ? 0.388 18.229 -7.559 1.00 97.88 134 TRP A N 1
ATOM 999 C CA . TRP A 1 134 ? 1.205 17.417 -8.457 1.00 97.88 134 TRP A CA 1
ATOM 1000 C C . TRP A 1 134 ? 0.351 16.434 -9.266 1.00 97.88 134 TRP A C 1
ATOM 1002 O O . TRP A 1 134 ? 0.471 16.389 -10.487 1.00 97.88 134 TRP A O 1
ATOM 1012 N N . ALA A 1 135 ? -0.557 15.697 -8.620 1.00 97.31 135 ALA A N 1
ATOM 1013 C CA . ALA A 1 135 ? -1.417 14.729 -9.295 1.00 97.31 135 ALA A CA 1
ATOM 1014 C C . ALA A 1 135 ? -2.338 15.407 -10.316 1.00 97.31 135 ALA A C 1
ATOM 1016 O O . ALA A 1 135 ? -2.483 14.910 -11.429 1.00 97.31 135 ALA A O 1
ATOM 1017 N N . SER A 1 136 ? -2.900 16.573 -9.976 1.00 97.00 136 SER A N 1
ATOM 1018 C CA . SER A 1 136 ? -3.716 17.368 -10.899 1.00 97.00 136 SER A CA 1
ATOM 1019 C C . SER A 1 136 ? -2.932 17.828 -12.136 1.00 97.00 136 SER A C 1
ATOM 1021 O O . SER A 1 136 ? -3.430 17.715 -13.254 1.00 97.00 136 SER A O 1
ATOM 1023 N N . GLN A 1 137 ? -1.688 18.281 -11.959 1.00 97.81 137 GLN A N 1
ATOM 1024 C CA . GLN A 1 137 ? -0.826 18.743 -13.054 1.00 97.81 137 GLN A CA 1
ATOM 1025 C C . GLN A 1 137 ? -0.293 17.599 -13.929 1.00 97.81 137 GLN A C 1
ATOM 1027 O O . GLN A 1 137 ? 0.013 17.809 -15.098 1.00 97.81 137 GLN A O 1
ATOM 1032 N N . ASN A 1 138 ? -0.199 16.382 -13.386 1.00 97.50 138 ASN A N 1
ATOM 1033 C CA . ASN A 1 138 ? 0.428 15.237 -14.050 1.00 97.50 138 ASN A CA 1
ATOM 1034 C C . ASN A 1 138 ? -0.578 14.186 -14.555 1.00 97.50 138 ASN A C 1
ATOM 1036 O O . ASN A 1 138 ? -0.175 13.071 -14.888 1.00 97.50 138 ASN A O 1
ATOM 1040 N N . GLN A 1 139 ? -1.868 14.524 -14.684 1.00 95.06 139 GLN A N 1
ATOM 1041 C CA . GLN A 1 139 ? -2.922 13.620 -15.194 1.00 95.06 139 GLN A CA 1
ATOM 1042 C C . GLN A 1 139 ? -2.650 13.064 -16.607 1.00 95.06 139 GLN A C 1
ATOM 1044 O O . GLN A 1 139 ? -3.201 12.031 -17.001 1.00 95.06 139 GLN A O 1
ATOM 1049 N N . GLY A 1 140 ? -1.800 13.746 -17.383 1.00 94.44 140 GLY A N 1
ATOM 1050 C CA . GLY A 1 140 ? -1.334 13.276 -18.690 1.00 94.44 140 GLY A CA 1
ATOM 1051 C C . GLY A 1 140 ? -0.403 12.061 -18.615 1.00 94.44 140 GLY A C 1
ATOM 1052 O O . GLY A 1 140 ? -0.292 11.318 -19.585 1.00 94.44 140 GLY A O 1
ATOM 1053 N N . THR A 1 141 ? 0.233 11.822 -17.466 1.00 96.19 141 THR A N 1
ATOM 1054 C CA . THR A 1 141 ? 1.099 10.657 -17.239 1.00 96.19 141 THR A CA 1
ATOM 1055 C C . THR A 1 141 ? 0.290 9.479 -16.678 1.00 96.19 141 THR A C 1
ATOM 1057 O O . THR A 1 141 ? -0.663 9.706 -15.925 1.00 96.19 141 THR A O 1
ATOM 1060 N N . PRO A 1 142 ? 0.663 8.218 -16.972 1.00 94.88 142 PRO A N 1
ATOM 1061 C CA . PRO A 1 142 ? -0.016 7.052 -16.405 1.00 94.88 142 PRO A CA 1
ATOM 1062 C C . PRO A 1 142 ? -0.093 7.079 -14.870 1.00 94.88 142 PRO A C 1
ATOM 1064 O O . PRO A 1 142 ? -1.171 6.931 -14.299 1.00 94.88 142 PRO A O 1
ATOM 1067 N N . THR A 1 143 ? 1.030 7.333 -14.193 1.00 94.56 143 THR A N 1
ATOM 1068 C CA . THR A 1 143 ? 1.093 7.379 -12.723 1.00 94.56 143 THR A CA 1
ATOM 1069 C C . THR A 1 143 ? 0.331 8.572 -12.151 1.00 94.56 143 THR A C 1
ATOM 1071 O O . THR A 1 143 ? -0.404 8.425 -11.176 1.00 94.56 143 THR A O 1
ATOM 1074 N N . GLY A 1 144 ? 0.450 9.754 -12.764 1.00 97.06 144 GLY A N 1
ATOM 1075 C CA . GLY A 1 144 ? -0.274 10.938 -12.307 1.00 97.06 144 GLY A CA 1
ATOM 1076 C C . GLY A 1 144 ? -1.791 10.777 -12.419 1.00 97.06 144 GLY A C 1
ATOM 1077 O O . GLY A 1 144 ? -2.506 11.228 -11.530 1.00 97.06 144 GLY A O 1
ATOM 1078 N N . ARG A 1 145 ? -2.290 10.048 -13.430 1.00 97.69 145 ARG A N 1
ATOM 1079 C CA . ARG A 1 145 ? -3.717 9.702 -13.551 1.00 97.69 145 ARG A CA 1
ATOM 1080 C C . ARG A 1 145 ? -4.202 8.781 -12.430 1.00 97.69 145 ARG A C 1
ATOM 1082 O O . ARG A 1 145 ? -5.257 9.045 -11.859 1.00 97.69 145 ARG A O 1
ATOM 1089 N N . ILE A 1 146 ? -3.432 7.745 -12.083 1.00 98.00 146 ILE A N 1
ATOM 1090 C CA . ILE A 1 146 ? -3.738 6.870 -10.935 1.00 98.00 146 ILE A CA 1
ATOM 1091 C C . ILE A 1 146 ? -3.817 7.707 -9.656 1.00 98.00 146 ILE A C 1
ATOM 1093 O O . ILE A 1 146 ? -4.801 7.632 -8.921 1.00 98.00 146 ILE A O 1
ATOM 1097 N N . PHE A 1 147 ? -2.809 8.548 -9.412 1.00 98.38 147 PHE A N 1
ATOM 1098 C CA . PHE A 1 147 ? -2.762 9.370 -8.205 1.00 98.38 147 PHE A CA 1
ATOM 1099 C C . PHE A 1 147 ? -3.908 10.374 -8.162 1.00 98.38 147 PHE A C 1
ATOM 1101 O O . PHE A 1 147 ? -4.497 10.573 -7.104 1.00 98.38 147 PHE A O 1
ATOM 1108 N N . HIS A 1 148 ? -4.253 10.979 -9.298 1.00 98.44 148 HIS A N 1
ATOM 1109 C CA . HIS A 1 148 ? -5.370 11.908 -9.388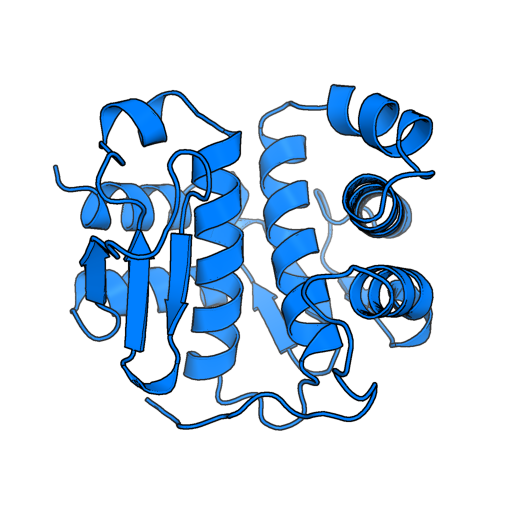 1.00 98.44 148 HIS A CA 1
ATOM 1110 C C . HIS A 1 148 ? -6.688 11.240 -8.984 1.00 98.44 148 HIS A C 1
ATOM 1112 O O . HIS A 1 148 ? -7.383 11.741 -8.099 1.00 98.44 148 HIS A O 1
ATOM 1118 N N . GLU A 1 149 ? -7.005 10.081 -9.566 1.00 98.50 149 GLU A N 1
ATOM 1119 C CA . GLU A 1 149 ? -8.249 9.372 -9.255 1.00 98.50 149 GLU A CA 1
ATOM 1120 C C . GLU A 1 149 ? -8.286 8.852 -7.815 1.00 98.50 149 GLU A C 1
ATOM 1122 O O . GLU A 1 149 ? -9.306 8.985 -7.138 1.00 98.50 149 GLU A O 1
ATOM 1127 N N . ALA A 1 150 ? -7.177 8.314 -7.307 1.00 98.56 150 ALA A N 1
ATOM 1128 C CA . ALA A 1 150 ? -7.092 7.859 -5.922 1.00 98.56 150 ALA A CA 1
ATOM 1129 C C . ALA A 1 150 ? -7.264 9.020 -4.927 1.00 98.56 150 ALA A C 1
ATOM 1131 O O . ALA A 1 150 ? -8.040 8.908 -3.978 1.00 98.56 150 ALA A O 1
ATOM 1132 N N . ILE A 1 151 ? -6.621 10.168 -5.167 1.00 98.62 151 ILE A N 1
ATOM 1133 C CA . ILE A 1 151 ? -6.785 11.369 -4.336 1.00 98.62 151 ILE A CA 1
ATOM 1134 C C . ILE A 1 151 ? -8.231 11.879 -4.382 1.00 98.62 151 ILE A C 1
ATOM 1136 O O . ILE A 1 151 ? -8.791 12.219 -3.340 1.00 98.62 151 ILE A O 1
ATOM 1140 N N . ARG A 1 152 ? -8.872 11.869 -5.557 1.00 98.31 152 ARG A N 1
ATOM 1141 C CA . ARG A 1 152 ? -10.282 12.254 -5.704 1.00 98.31 152 ARG A CA 1
ATOM 1142 C C . ARG A 1 152 ? -11.207 11.374 -4.861 1.00 98.31 152 ARG A C 1
ATOM 1144 O O . ARG A 1 152 ? -12.158 11.886 -4.275 1.00 98.31 152 ARG A O 1
ATOM 1151 N N . ILE A 1 153 ? -10.936 10.070 -4.777 1.00 98.44 153 ILE A N 1
ATOM 1152 C CA . ILE A 1 153 ? -11.674 9.143 -3.903 1.00 98.44 153 ILE A CA 1
ATOM 1153 C C . ILE A 1 153 ? -11.419 9.481 -2.431 1.00 98.44 153 ILE A C 1
ATOM 1155 O O . ILE A 1 153 ? -12.379 9.611 -1.673 1.00 98.44 153 ILE A O 1
ATOM 1159 N N . ILE A 1 154 ? -10.153 9.666 -2.035 1.00 98.38 154 ILE A N 1
ATOM 1160 C CA . ILE A 1 154 ? -9.781 10.023 -0.656 1.00 98.38 154 ILE A CA 1
ATOM 1161 C C . ILE A 1 154 ? -10.539 11.270 -0.192 1.00 98.38 154 ILE A C 1
ATOM 1163 O O . ILE A 1 154 ? -11.066 11.275 0.918 1.00 98.38 154 ILE A O 1
ATOM 1167 N N . ASP A 1 155 ? -10.644 12.289 -1.046 1.00 97.94 155 ASP A N 1
ATOM 1168 C CA . ASP A 1 155 ? -11.343 13.535 -0.723 1.00 97.94 155 ASP A CA 1
ATOM 1169 C C . ASP A 1 155 ? -12.852 13.372 -0.704 1.00 97.94 155 ASP A C 1
ATOM 1171 O O . ASP A 1 155 ? -13.505 13.764 0.261 1.00 97.94 155 ASP A O 1
ATOM 1175 N N . ARG A 1 156 ? -13.411 12.764 -1.755 1.00 97.69 156 ARG A N 1
ATOM 1176 C CA . ARG A 1 156 ? -14.859 12.585 -1.896 1.00 97.69 156 ARG A CA 1
ATOM 1177 C C . ARG A 1 156 ? -15.458 11.817 -0.722 1.00 97.69 156 ARG A C 1
ATOM 1179 O O . ARG A 1 156 ? -16.583 12.106 -0.327 1.00 97.69 156 ARG A O 1
ATOM 1186 N N . PHE A 1 157 ? -14.727 10.833 -0.209 1.00 97.88 157 PHE A N 1
ATOM 1187 C CA . PHE A 1 157 ? -15.169 9.980 0.890 1.00 97.88 157 PHE A CA 1
ATOM 1188 C C . PHE A 1 157 ? -14.506 10.329 2.224 1.00 97.88 157 PHE A C 1
ATOM 1190 O O . PHE A 1 157 ? -14.695 9.587 3.178 1.00 97.88 157 PHE A O 1
ATOM 1197 N N . ALA A 1 158 ? -13.734 11.421 2.305 1.00 97.12 158 ALA A N 1
ATOM 1198 C CA . ALA A 1 158 ? -13.022 11.841 3.513 1.00 97.12 158 ALA A CA 1
ATOM 1199 C C . ALA A 1 158 ? -12.290 10.675 4.215 1.00 97.12 158 ALA A C 1
ATOM 1201 O O . ALA A 1 158 ? -12.408 10.481 5.429 1.00 97.12 158 ALA A O 1
ATOM 1202 N N . LEU A 1 159 ? -11.555 9.857 3.449 1.00 96.94 159 LEU A N 1
ATOM 1203 C CA . LEU A 1 159 ? -10.983 8.594 3.946 1.00 96.94 159 LEU A CA 1
ATOM 1204 C C . LEU A 1 159 ? -9.929 8.796 5.044 1.00 96.94 159 LEU A C 1
ATOM 1206 O O . LEU A 1 159 ? -9.636 7.878 5.801 1.00 96.94 159 LEU A O 1
ATOM 1210 N N . LEU A 1 160 ? -9.356 9.998 5.159 1.00 95.25 160 LEU A N 1
ATOM 1211 C CA . LEU A 1 160 ? -8.423 10.333 6.240 1.00 95.25 160 LEU A CA 1
ATOM 1212 C C . LEU A 1 160 ? -9.118 10.528 7.597 1.00 95.25 160 LEU A C 1
ATOM 1214 O O . LEU A 1 160 ? -8.444 10.522 8.627 1.00 95.25 160 LEU A O 1
ATOM 1218 N N . GLN A 1 161 ? -10.435 10.744 7.607 1.00 93.75 161 GLN A N 1
ATOM 1219 C CA . GLN A 1 161 ? -11.211 11.046 8.812 1.00 93.75 161 GLN A CA 1
ATOM 1220 C C . GLN A 1 161 ? -12.350 10.056 9.067 1.00 93.75 161 GLN A C 1
ATOM 1222 O O . GLN A 1 161 ? -12.935 10.079 10.148 1.00 93.75 161 GLN A O 1
ATOM 1227 N N . SER A 1 162 ? -12.695 9.215 8.095 1.00 92.00 162 SER A N 1
ATOM 1228 C CA . SER A 1 162 ? -13.898 8.392 8.154 1.00 92.00 162 SER A CA 1
ATOM 1229 C C . SER A 1 162 ? -13.683 6.993 7.590 1.00 92.00 162 SER A C 1
ATOM 1231 O O . SER A 1 162 ? -12.742 6.736 6.842 1.00 92.00 162 SER A O 1
ATOM 1233 N N . CYS A 1 163 ? -14.582 6.089 7.979 1.00 92.50 163 CYS A N 1
ATOM 1234 C CA . CYS A 1 163 ? -14.694 4.767 7.385 1.00 92.50 163 CYS A CA 1
ATOM 1235 C C . CYS A 1 163 ? -15.630 4.821 6.177 1.00 92.50 163 CYS A C 1
ATOM 1237 O O . CYS A 1 163 ? -16.713 5.400 6.270 1.00 92.50 163 CYS A O 1
ATOM 1239 N N . ALA A 1 164 ? -15.250 4.175 5.073 1.00 95.25 164 ALA A N 1
ATOM 1240 C CA . ALA A 1 164 ? -16.091 4.100 3.883 1.00 95.25 164 ALA A CA 1
ATOM 1241 C C . ALA A 1 164 ? -16.140 2.697 3.270 1.00 95.25 164 ALA A C 1
ATOM 1243 O O . ALA A 1 164 ? -15.145 1.974 3.219 1.00 95.25 164 ALA A O 1
ATOM 1244 N N . ILE A 1 165 ? -17.308 2.345 2.730 1.00 96.19 165 ILE A N 1
ATOM 1245 C CA . ILE A 1 165 ? -17.496 1.185 1.855 1.00 96.19 165 ILE A CA 1
ATOM 1246 C C . ILE A 1 165 ? -17.601 1.705 0.422 1.00 96.19 165 ILE A C 1
ATOM 1248 O O . ILE A 1 165 ? -18.592 2.333 0.045 1.00 96.19 165 ILE A O 1
ATOM 1252 N N . LEU A 1 166 ? -16.568 1.464 -0.378 1.00 96.50 166 LEU A N 1
ATOM 1253 C CA . LEU A 1 166 ? -16.475 1.929 -1.755 1.00 96.50 166 LEU A CA 1
ATOM 1254 C C . LEU A 1 166 ? -17.081 0.884 -2.695 1.00 96.50 166 LEU A C 1
ATOM 1256 O O . LEU A 1 166 ? -16.501 -0.169 -2.964 1.00 96.50 166 LEU A O 1
ATOM 1260 N N . GLN A 1 167 ? -18.257 1.204 -3.227 1.00 95.94 167 GLN A N 1
ATOM 1261 C CA . GLN A 1 167 ? -18.881 0.426 -4.298 1.00 95.94 167 GLN A CA 1
ATOM 1262 C C . GLN A 1 167 ? -18.076 0.548 -5.596 1.00 95.94 167 GLN A C 1
ATOM 1264 O O . GLN A 1 167 ? -17.396 1.551 -5.808 1.00 95.94 167 GLN A O 1
ATOM 1269 N N . LEU A 1 168 ? -18.188 -0.435 -6.496 1.00 93.44 168 LEU A N 1
ATOM 1270 C CA . LEU A 1 168 ? -17.420 -0.483 -7.749 1.00 93.44 168 LEU A CA 1
ATOM 1271 C C . LEU A 1 168 ? -17.456 0.836 -8.536 1.00 93.44 168 LEU A C 1
ATOM 1273 O O . LEU A 1 168 ? -16.438 1.304 -9.043 1.00 93.44 168 LEU A O 1
ATOM 1277 N N . GLN A 1 169 ? -18.621 1.474 -8.596 1.00 95.75 169 GLN A N 1
ATOM 1278 C CA . GLN A 1 169 ? -18.821 2.739 -9.292 1.00 95.75 169 GLN A CA 1
ATOM 1279 C C . GLN A 1 169 ? -17.936 3.854 -8.716 1.00 95.75 169 GLN A C 1
ATOM 1281 O O . GLN A 1 169 ? -17.415 4.666 -9.479 1.00 95.75 169 GLN A O 1
ATOM 1286 N N . ALA A 1 170 ? -17.708 3.865 -7.398 1.00 96.31 170 ALA A N 1
ATOM 1287 C CA . ALA A 1 170 ? -16.924 4.885 -6.706 1.00 96.31 170 ALA A CA 1
ATOM 1288 C C . ALA A 1 170 ? -15.439 4.882 -7.100 1.00 96.31 170 ALA A C 1
ATOM 1290 O O . ALA A 1 170 ? -14.830 5.950 -7.115 1.00 96.31 170 ALA A O 1
ATOM 1291 N N . TYR A 1 171 ? -14.880 3.718 -7.453 1.00 96.81 171 TYR A N 1
ATOM 1292 C CA . TYR A 1 171 ? -13.459 3.559 -7.792 1.00 96.81 171 TYR A CA 1
ATOM 1293 C C . TYR A 1 171 ? -13.211 3.012 -9.210 1.00 96.81 171 TYR A C 1
ATOM 1295 O O . TYR A 1 171 ? -12.085 2.672 -9.569 1.00 96.81 171 TYR A O 1
ATOM 1303 N N . SER A 1 172 ? -14.245 2.973 -10.054 1.00 96.50 172 SER A N 1
ATOM 1304 C CA . SER A 1 172 ? -14.166 2.512 -11.448 1.00 96.50 172 SER A CA 1
ATOM 1305 C C . SER A 1 172 ? -13.151 3.298 -12.293 1.00 96.50 172 SER A C 1
ATOM 1307 O O . SER A 1 172 ? -12.356 2.692 -13.008 1.00 96.50 172 SER A O 1
ATOM 1309 N N . ALA A 1 173 ? -13.115 4.628 -12.157 1.00 97.19 173 ALA A N 1
ATOM 1310 C CA . ALA A 1 173 ? -12.153 5.485 -12.855 1.00 97.19 173 ALA A CA 1
ATOM 1311 C C . ALA A 1 173 ? -10.700 5.203 -12.430 1.00 97.19 173 ALA A C 1
ATOM 1313 O O . ALA A 1 173 ? -9.808 5.151 -13.275 1.00 97.19 173 ALA A O 1
ATOM 1314 N N . LEU A 1 174 ? -10.469 4.930 -11.139 1.00 97.69 174 LEU A N 1
ATOM 1315 C CA . LEU A 1 174 ? -9.158 4.511 -10.641 1.00 97.69 174 LEU A CA 1
ATOM 1316 C C . LEU A 1 174 ? -8.744 3.165 -11.250 1.00 97.69 174 LEU A C 1
ATOM 1318 O O . LEU A 1 174 ? -7.634 3.041 -11.758 1.00 97.69 174 LEU A O 1
ATOM 1322 N N . ARG A 1 175 ? -9.648 2.176 -11.287 1.00 95.88 175 ARG A N 1
ATOM 1323 C CA . ARG A 1 175 ? -9.375 0.883 -11.940 1.00 95.88 175 ARG A CA 1
ATOM 1324 C C . ARG A 1 175 ? -9.018 1.045 -13.413 1.00 95.88 175 ARG A C 1
ATOM 1326 O O . ARG A 1 175 ? -8.104 0.381 -13.890 1.00 95.88 175 ARG A O 1
ATOM 1333 N N . GLN A 1 176 ? -9.728 1.916 -14.126 1.00 94.94 176 GLN A N 1
ATOM 1334 C CA . GLN A 1 176 ? -9.441 2.203 -15.528 1.00 94.94 176 GLN A CA 1
ATOM 1335 C C . GLN A 1 176 ? -8.058 2.848 -15.694 1.00 94.94 176 GLN A C 1
ATOM 1337 O O . GLN A 1 176 ? -7.306 2.443 -16.578 1.00 94.94 176 GLN A O 1
ATOM 1342 N N . ALA A 1 177 ? -7.697 3.802 -14.830 1.00 95.94 177 ALA A N 1
ATOM 1343 C CA . ALA A 1 177 ? -6.375 4.425 -14.838 1.00 95.94 177 ALA A CA 1
ATOM 1344 C C . ALA A 1 177 ? -5.253 3.401 -14.593 1.00 95.94 177 ALA A C 1
ATOM 1346 O O . ALA A 1 177 ? -4.254 3.412 -15.310 1.00 95.94 177 ALA A O 1
ATOM 1347 N N . ILE A 1 178 ? -5.448 2.484 -13.638 1.00 95.56 178 ILE A N 1
ATOM 1348 C CA . ILE A 1 178 ? -4.519 1.376 -13.363 1.00 95.56 178 ILE A CA 1
ATOM 1349 C C . ILE A 1 178 ? -4.408 0.464 -14.588 1.00 95.56 178 ILE A C 1
ATOM 1351 O O . ILE A 1 178 ? -3.309 0.201 -15.059 1.00 95.56 178 ILE A O 1
ATOM 1355 N N . GLN A 1 179 ? -5.531 0.044 -15.173 1.00 93.31 179 GLN A N 1
ATOM 1356 C CA . GLN A 1 179 ? -5.535 -0.848 -16.337 1.00 93.31 179 GLN A CA 1
ATOM 1357 C C . GLN A 1 179 ? -4.836 -0.244 -17.569 1.00 93.31 179 GLN A C 1
ATOM 1359 O O . GLN A 1 179 ? -4.234 -0.961 -18.366 1.00 93.31 179 GLN A O 1
ATOM 1364 N N . GLN A 1 180 ? -4.912 1.077 -17.742 1.00 92.00 180 GLN A N 1
ATOM 1365 C CA . GLN A 1 180 ? -4.258 1.792 -18.843 1.00 92.00 180 GLN A CA 1
ATOM 1366 C C . GLN A 1 180 ? -2.751 1.989 -18.627 1.00 92.00 180 GLN A C 1
ATOM 1368 O O . GLN A 1 180 ? -2.026 2.310 -19.577 1.00 92.00 180 GLN A O 1
ATOM 1373 N N . HIS A 1 181 ? -2.267 1.819 -17.398 1.00 92.75 181 HIS A N 1
ATOM 1374 C CA . HIS A 1 181 ? -0.870 2.034 -17.068 1.00 92.75 181 HIS A CA 1
ATOM 1375 C C . HIS A 1 181 ? 0.011 0.924 -17.676 1.00 92.75 181 HIS A C 1
ATOM 1377 O O . HIS A 1 181 ? -0.341 -0.252 -17.581 1.00 92.75 181 HIS A O 1
ATOM 1383 N N . PRO A 1 182 ? 1.164 1.256 -18.302 1.00 88.88 182 PRO A N 1
ATOM 1384 C CA . PRO A 1 182 ? 1.981 0.301 -19.058 1.00 88.88 182 PRO A CA 1
ATOM 1385 C C . PRO A 1 182 ? 2.329 -0.997 -18.324 1.00 88.88 182 PRO A C 1
ATOM 1387 O O . PRO A 1 182 ? 2.299 -2.056 -18.940 1.00 88.88 182 PRO A O 1
ATOM 1390 N N . VAL A 1 183 ? 2.601 -0.912 -17.019 1.00 83.94 183 VAL A N 1
ATOM 1391 C CA . VAL A 1 183 ? 2.935 -2.062 -16.157 1.00 83.94 183 VAL A CA 1
ATOM 1392 C C . VAL A 1 183 ? 1.790 -3.077 -16.044 1.00 83.94 183 VAL A C 1
ATOM 1394 O O . VAL A 1 183 ? 2.048 -4.268 -15.946 1.00 83.94 183 VAL A O 1
ATOM 1397 N N . TYR A 1 184 ? 0.533 -2.633 -16.121 1.00 80.94 184 TYR A N 1
ATOM 1398 C CA . TYR A 1 184 ? -0.647 -3.494 -15.969 1.00 80.94 184 TYR A CA 1
ATOM 1399 C C . TYR A 1 184 ? -1.325 -3.804 -17.309 1.00 80.94 184 TYR A C 1
ATOM 1401 O O . TYR A 1 184 ? -2.449 -4.320 -17.345 1.00 80.94 184 TYR A O 1
ATOM 1409 N N . ARG A 1 185 ? -0.670 -3.476 -18.433 1.00 72.69 185 ARG A N 1
ATOM 1410 C CA . ARG A 1 185 ? -1.198 -3.772 -19.769 1.00 72.69 185 ARG A CA 1
ATOM 1411 C C . ARG A 1 185 ? -1.403 -5.280 -19.908 1.00 72.69 185 ARG A C 1
ATOM 1413 O O . ARG A 1 185 ? -0.459 -6.051 -19.806 1.00 72.69 185 ARG A O 1
ATOM 1420 N N . GLY A 1 186 ? -2.646 -5.680 -20.170 1.00 66.06 186 GLY A N 1
ATOM 1421 C CA . GLY A 1 186 ? -3.043 -7.085 -20.313 1.00 66.06 186 GLY A CA 1
ATOM 1422 C C . GLY A 1 186 ? -3.805 -7.657 -19.115 1.00 66.06 186 GLY A C 1
ATOM 1423 O O . GLY A 1 186 ? -4.411 -8.719 -19.246 1.00 66.06 186 GLY A O 1
ATOM 1424 N N . THR A 1 187 ? -3.870 -6.949 -17.983 1.00 74.44 187 THR A N 1
ATOM 1425 C CA . THR A 1 187 ? -4.713 -7.361 -16.855 1.00 74.44 187 THR A CA 1
ATOM 1426 C C . THR A 1 187 ? -6.192 -7.226 -17.227 1.00 74.44 187 THR A C 1
ATOM 1428 O O . THR A 1 187 ? -6.698 -6.126 -17.483 1.00 74.44 187 THR A O 1
ATOM 1431 N N . SER A 1 188 ? -6.907 -8.356 -17.256 1.00 70.12 188 SER A N 1
ATOM 1432 C CA . SER A 1 188 ? -8.361 -8.364 -17.451 1.00 70.12 188 SER A CA 1
ATOM 1433 C C . SER A 1 188 ? -9.056 -7.647 -16.292 1.00 70.12 188 SER A C 1
ATOM 1435 O O . SER A 1 188 ? -8.679 -7.803 -15.130 1.00 70.12 188 SER A O 1
ATOM 1437 N N . SER A 1 189 ? -10.132 -6.914 -16.587 1.00 69.44 189 SER A N 1
ATOM 1438 C CA . SER A 1 189 ? -10.954 -6.263 -15.561 1.00 69.44 189 SER A CA 1
ATOM 1439 C C . SER A 1 189 ? -11.604 -7.263 -14.596 1.00 69.44 189 SER A C 1
ATOM 1441 O O . SER A 1 189 ? -11.998 -6.888 -13.494 1.00 69.44 189 SER A O 1
ATOM 1443 N N . THR A 1 190 ? -11.686 -8.534 -14.975 1.00 73.88 190 THR A N 1
ATOM 1444 C CA . THR A 1 190 ? -12.244 -9.622 -14.166 1.00 73.88 190 THR A CA 1
ATOM 1445 C C . THR A 1 190 ? -11.182 -10.564 -13.604 1.00 73.88 190 THR A C 1
ATOM 1447 O O . THR A 1 190 ? -11.539 -11.513 -12.913 1.00 73.88 190 THR A O 1
ATOM 1450 N N . ALA A 1 191 ? -9.890 -10.323 -13.868 1.00 72.06 191 ALA A N 1
ATOM 1451 C CA . ALA A 1 191 ? -8.823 -11.162 -13.331 1.00 72.06 191 ALA A CA 1
ATOM 1452 C C . ALA A 1 191 ? -8.831 -11.098 -11.798 1.00 72.06 191 ALA A C 1
ATOM 1454 O O . ALA A 1 191 ? -8.667 -10.019 -11.220 1.00 72.06 191 ALA A O 1
ATOM 1455 N N . LEU A 1 192 ? -9.051 -12.247 -11.161 1.00 74.94 192 LEU A N 1
ATOM 1456 C CA . LEU A 1 192 ? -9.026 -12.407 -9.709 1.00 74.94 192 LEU A CA 1
ATOM 1457 C C . LEU A 1 192 ? -7.583 -12.441 -9.203 1.00 74.94 192 LEU A C 1
ATOM 1459 O O . LEU A 1 192 ? -6.680 -12.884 -9.917 1.00 74.94 192 LEU A O 1
ATOM 1463 N N . THR A 1 193 ? -7.364 -11.966 -7.980 1.00 71.12 193 THR A N 1
ATOM 1464 C CA . THR A 1 193 ? -6.096 -12.170 -7.281 1.00 71.12 193 THR A CA 1
ATOM 1465 C C . THR A 1 193 ? -5.903 -13.661 -7.005 1.00 71.12 193 THR A C 1
ATOM 1467 O O . THR A 1 193 ? -6.859 -14.394 -6.734 1.00 71.12 193 THR A O 1
ATOM 1470 N N . ARG A 1 194 ? -4.659 -14.140 -7.105 1.00 61.62 194 ARG A N 1
ATOM 1471 C CA . ARG A 1 194 ? -4.323 -15.506 -6.691 1.00 61.62 194 ARG A CA 1
ATOM 1472 C C . ARG A 1 194 ? -4.348 -15.550 -5.168 1.00 61.62 194 ARG A C 1
ATOM 1474 O O . ARG A 1 194 ? -3.454 -15.015 -4.529 1.00 61.62 194 ARG A O 1
ATOM 1481 N N . ALA A 1 195 ? -5.401 -16.128 -4.599 1.00 50.69 195 ALA A N 1
ATOM 1482 C CA . ALA A 1 195 ? -5.451 -16.456 -3.181 1.00 50.69 195 ALA A CA 1
ATOM 1483 C C . ALA A 1 195 ? -4.757 -17.810 -2.987 1.00 50.69 195 ALA A C 1
ATOM 1485 O O . ALA A 1 195 ? -5.428 -18.833 -2.853 1.00 50.69 195 ALA A O 1
ATOM 1486 N N . ASP A 1 196 ? -3.424 -17.823 -3.034 1.00 46.34 196 ASP A N 1
ATOM 1487 C CA . ASP A 1 196 ? -2.657 -19.067 -2.881 1.00 46.34 196 ASP A CA 1
ATOM 1488 C C . ASP A 1 196 ? -2.573 -19.521 -1.410 1.00 46.34 196 ASP A C 1
ATOM 1490 O O . ASP A 1 196 ? -2.199 -20.659 -1.151 1.00 46.34 196 ASP A O 1
ATOM 1494 N N . GLY A 1 197 ? -3.050 -18.700 -0.465 1.00 42.06 197 GLY A N 1
ATOM 1495 C CA . GLY A 1 197 ? -3.380 -19.109 0.898 1.00 42.06 197 GLY A CA 1
ATOM 1496 C C . GLY A 1 197 ? -2.153 -19.386 1.766 1.00 42.06 197 GLY A C 1
ATOM 1497 O O . GLY A 1 197 ? -1.503 -20.417 1.641 1.00 42.06 197 GLY A O 1
ATOM 1498 N N . ILE A 1 198 ? -1.901 -18.491 2.723 1.00 43.69 198 ILE A N 1
ATOM 1499 C CA . ILE A 1 198 ? -0.973 -18.720 3.846 1.00 43.69 198 ILE A CA 1
ATOM 1500 C C . ILE A 1 198 ? -1.508 -19.807 4.779 1.00 43.69 198 ILE A C 1
ATOM 1502 O O . ILE A 1 198 ? -2.739 -19.799 5.054 1.00 43.69 198 ILE A O 1
#

Secondary structure (DSSP, 8-state):
--HHHHHHHHTTSHHHHT-EEEETTEEEEHHHHHHHHHHHHTTSSEEEE-TTSPTT--EEEETTTTEEEE-TT--HHHHHH-HHHHHHHHHHHHHHHHHHTT-TT-BHHHHHHHHHHHHHHHHHHTT-THHHHHHHHTTTSHHHHHHHHHHHHHHHTTTTTS-EEE-HHHHHHHHHHHHHSGGGTT--TTPBP-----